Protein AF-A0A8S0XKC7-F1 (afdb_monomer)

Structure (mmCIF, N/CA/C/O backbone):
data_AF-A0A8S0XKC7-F1
#
_entry.id   AF-A0A8S0XKC7-F1
#
loop_
_atom_site.group_PDB
_atom_site.id
_atom_site.type_symbol
_atom_site.label_atom_id
_atom_site.label_alt_id
_atom_site.label_comp_id
_atom_site.label_asym_id
_atom_site.label_entity_id
_atom_site.label_seq_id
_atom_site.pdbx_PDB_ins_code
_atom_site.Cartn_x
_atom_site.Cartn_y
_atom_site.Cartn_z
_atom_site.occupancy
_atom_site.B_iso_or_equiv
_atom_site.auth_seq_id
_atom_site.auth_comp_id
_atom_site.auth_asym_id
_atom_site.auth_atom_id
_atom_site.pdbx_PDB_model_num
ATOM 1 N N . MET A 1 1 ? -7.745 -2.696 3.104 1.00 73.56 1 MET A N 1
ATOM 2 C CA . MET A 1 1 ? -8.263 -1.339 2.822 1.00 73.56 1 MET A CA 1
ATOM 3 C C . MET A 1 1 ? -7.610 -0.765 1.565 1.00 73.56 1 MET A C 1
ATOM 5 O O . MET A 1 1 ? -6.505 -1.195 1.216 1.00 73.56 1 MET A O 1
ATOM 9 N N . ASP A 1 2 ? -8.287 0.156 0.873 1.00 77.31 2 ASP A N 1
ATOM 10 C CA . ASP A 1 2 ? -7.673 0.976 -0.178 1.00 77.31 2 ASP A CA 1
ATOM 11 C C . ASP A 1 2 ? -6.676 1.988 0.428 1.00 77.31 2 ASP A C 1
ATOM 13 O O . ASP A 1 2 ? -6.616 2.190 1.639 1.00 77.31 2 ASP A O 1
ATOM 17 N N . PHE A 1 3 ? -5.859 2.616 -0.414 1.00 79.06 3 PHE A N 1
ATOM 18 C CA . PHE A 1 3 ? -4.923 3.682 -0.051 1.00 79.06 3 PHE A CA 1
ATOM 19 C C . PHE A 1 3 ? -5.566 5.076 -0.176 1.00 79.06 3 PHE A C 1
ATOM 21 O O . PHE A 1 3 ? -4.880 6.070 -0.416 1.00 79.06 3 PHE A O 1
ATOM 28 N N . SER A 1 4 ? -6.894 5.151 -0.047 1.00 81.62 4 SER A N 1
ATOM 29 C CA . SER A 1 4 ? -7.647 6.402 0.012 1.00 81.62 4 SER A CA 1
ATOM 30 C C . SER A 1 4 ? -7.441 7.070 1.370 1.00 81.62 4 SER A C 1
ATOM 32 O O . SER A 1 4 ? -7.773 6.502 2.409 1.00 81.62 4 SER A O 1
ATOM 34 N N . GLU A 1 5 ? -6.934 8.304 1.368 1.00 82.38 5 GLU A N 1
ATOM 35 C CA . GLU A 1 5 ? -6.767 9.091 2.600 1.00 82.38 5 GLU A CA 1
ATOM 36 C C . GLU A 1 5 ? -8.107 9.342 3.305 1.00 82.38 5 GLU A C 1
ATOM 38 O O . GLU A 1 5 ? -8.167 9.349 4.529 1.00 82.38 5 GLU A O 1
ATOM 43 N N . ALA A 1 6 ? -9.193 9.498 2.541 1.00 84.50 6 ALA A N 1
ATOM 44 C CA . ALA A 1 6 ? -10.520 9.728 3.104 1.00 84.50 6 ALA A CA 1
ATOM 45 C C . ALA A 1 6 ? -11.065 8.485 3.821 1.00 84.50 6 ALA A C 1
ATOM 47 O O . ALA A 1 6 ? -11.609 8.602 4.914 1.00 84.50 6 ALA A O 1
ATOM 48 N N . GLU A 1 7 ? -10.897 7.296 3.232 1.00 82.62 7 GLU A N 1
ATOM 49 C CA . GLU A 1 7 ? -11.321 6.043 3.877 1.00 82.62 7 GLU A CA 1
ATOM 50 C C . GLU A 1 7 ? -10.496 5.764 5.130 1.00 82.62 7 GLU A C 1
ATOM 52 O O . GLU A 1 7 ? -11.036 5.371 6.162 1.00 82.62 7 GLU A O 1
ATOM 57 N N . HIS A 1 8 ? -9.190 6.017 5.048 1.00 84.69 8 HIS A N 1
ATOM 58 C CA . HIS A 1 8 ? -8.286 5.845 6.171 1.00 84.69 8 HIS A CA 1
ATOM 59 C C . HIS A 1 8 ? -8.630 6.789 7.331 1.00 84.69 8 HIS A C 1
ATOM 61 O O . HIS A 1 8 ? -8.746 6.339 8.469 1.00 84.69 8 HIS A O 1
ATOM 67 N N . GLY A 1 9 ? -8.855 8.075 7.039 1.00 87.69 9 GLY A N 1
ATOM 68 C CA . GLY A 1 9 ? -9.280 9.057 8.036 1.00 87.69 9 GLY A CA 1
ATOM 69 C C . GLY A 1 9 ? -10.609 8.678 8.686 1.00 87.69 9 GLY A C 1
ATOM 70 O O . GLY A 1 9 ? -10.696 8.628 9.908 1.00 87.69 9 GLY A O 1
ATOM 71 N N . ALA A 1 10 ? -11.607 8.298 7.883 1.00 88.06 10 ALA A N 1
ATOM 72 C CA . ALA A 1 10 ? -12.913 7.888 8.394 1.00 88.06 10 ALA A CA 1
ATOM 73 C C . ALA A 1 10 ? -12.836 6.647 9.301 1.00 88.06 10 ALA A C 1
ATOM 75 O O . ALA A 1 10 ? -13.536 6.576 10.309 1.00 88.06 10 ALA A O 1
ATOM 76 N N . PHE A 1 11 ? -11.977 5.673 8.974 1.00 90.00 11 PHE A N 1
ATOM 77 C CA . PHE A 1 11 ? -11.750 4.516 9.841 1.00 90.00 11 PHE A CA 1
ATOM 78 C C . PHE A 1 11 ? -11.163 4.925 11.194 1.00 90.00 11 PHE A C 1
ATOM 80 O O . PHE A 1 11 ? -11.652 4.470 12.227 1.00 90.00 11 PHE A O 1
ATOM 87 N N . ILE A 1 12 ? -10.138 5.781 11.194 1.00 91.12 12 ILE A N 1
ATOM 88 C CA . ILE A 1 12 ? -9.504 6.244 12.433 1.00 91.12 12 ILE A CA 1
ATOM 89 C C . ILE A 1 12 ? -10.505 7.016 13.292 1.00 91.12 12 ILE A C 1
ATOM 91 O O . ILE A 1 12 ? -10.631 6.729 14.480 1.00 91.12 12 ILE A O 1
ATOM 95 N N . GLU A 1 13 ? -11.250 7.946 12.696 1.00 93.38 13 GLU A N 1
ATOM 96 C CA . GLU A 1 13 ? -12.273 8.728 13.394 1.00 93.38 13 GLU A CA 1
ATOM 97 C C . GLU A 1 13 ? -13.325 7.819 14.041 1.00 93.38 13 GLU A C 1
ATOM 99 O O . GLU A 1 13 ? -13.580 7.930 15.241 1.00 93.38 13 GLU A O 1
ATOM 104 N N . ALA A 1 14 ? -13.865 6.858 13.285 1.00 93.06 14 ALA A N 1
ATOM 105 C CA . ALA A 1 14 ? -14.851 5.909 13.796 1.00 93.06 14 ALA A CA 1
ATOM 106 C C . ALA A 1 14 ? -14.281 5.002 14.902 1.00 93.06 14 ALA A C 1
ATOM 108 O O . ALA A 1 14 ? -14.973 4.697 15.874 1.00 93.06 14 ALA A O 1
ATOM 109 N N . PHE A 1 15 ? -13.019 4.576 14.780 1.00 93.31 15 PHE A N 1
ATOM 110 C CA . PHE A 1 15 ? -12.339 3.776 15.800 1.00 93.31 15 PHE A CA 1
ATOM 111 C C . PHE A 1 15 ? -12.184 4.563 17.105 1.00 93.31 15 PHE A C 1
ATOM 113 O O . PHE A 1 15 ? -12.528 4.067 18.179 1.00 93.31 15 PHE A O 1
ATOM 120 N N . VAL A 1 16 ? -11.696 5.801 17.013 1.00 94.94 16 VAL A N 1
ATOM 121 C CA . VAL A 1 16 ? -11.518 6.690 18.164 1.00 94.94 16 VAL A CA 1
ATOM 122 C C . VAL A 1 16 ? -12.859 6.975 18.833 1.00 94.94 16 VAL A C 1
ATOM 124 O O . VAL A 1 16 ? -12.955 6.850 20.053 1.00 94.94 16 VAL A O 1
ATOM 127 N N . GLU A 1 17 ? -13.899 7.305 18.064 1.00 93.94 17 GLU A N 1
ATOM 128 C CA . GLU A 1 17 ? -15.248 7.553 18.587 1.00 93.94 17 GLU A CA 1
ATOM 129 C C . GLU A 1 17 ? -15.794 6.328 19.332 1.00 93.94 17 GLU A C 1
ATOM 131 O O . GLU A 1 17 ? -16.246 6.440 20.475 1.00 93.94 17 GLU A O 1
ATOM 136 N N . PHE A 1 18 ? -15.693 5.145 18.720 1.00 93.31 18 PHE A N 1
ATOM 137 C CA . PHE A 1 18 ? -16.189 3.902 19.301 1.00 93.31 18 PHE A CA 1
ATOM 138 C C . PHE A 1 18 ? -15.523 3.582 20.642 1.00 93.31 18 PHE A C 1
ATOM 140 O O . PHE A 1 18 ? -16.215 3.278 21.614 1.00 93.31 18 PHE A O 1
ATOM 147 N N . PHE A 1 19 ? -14.191 3.652 20.715 1.00 93.06 19 PHE A N 1
ATOM 148 C CA . PHE A 1 19 ? -13.462 3.298 21.934 1.00 93.06 19 PHE A CA 1
ATOM 149 C C . PHE A 1 19 ? -13.489 4.399 22.997 1.00 93.06 19 PHE A C 1
ATOM 151 O O . PHE A 1 19 ? -13.515 4.078 24.180 1.00 93.06 19 PHE A O 1
ATOM 158 N N . SER A 1 20 ? -13.604 5.673 22.615 1.00 91.00 20 SER A N 1
ATOM 159 C CA . SER A 1 20 ? -13.782 6.767 23.585 1.00 91.00 20 SER A CA 1
ATOM 160 C C . SER A 1 20 ? -15.116 6.671 24.337 1.00 91.00 20 SER A C 1
ATOM 162 O O . SER A 1 20 ? -15.235 7.154 25.461 1.00 91.00 20 SER A O 1
ATOM 164 N N . GLY A 1 21 ? -16.135 6.045 23.735 1.00 88.50 21 GLY A N 1
ATOM 165 C CA . GLY A 1 21 ? -17.430 5.798 24.374 1.00 88.50 21 GLY A CA 1
ATOM 166 C C . GLY A 1 21 ? -17.450 4.615 25.350 1.00 88.50 21 GLY A C 1
ATOM 167 O O . GLY A 1 21 ? -18.474 4.371 25.992 1.00 88.50 21 GLY A O 1
ATOM 168 N N . ARG A 1 22 ? -16.355 3.853 25.462 1.00 91.25 22 ARG A N 1
ATOM 169 C CA . ARG A 1 22 ? -16.287 2.635 26.274 1.00 91.25 22 ARG A CA 1
ATOM 170 C C . ARG A 1 22 ? -15.748 2.913 27.672 1.00 91.25 22 ARG A C 1
ATOM 172 O O . ARG A 1 22 ? -14.657 3.434 27.841 1.00 91.25 22 ARG A O 1
ATOM 179 N N . LEU A 1 23 ? -16.503 2.495 28.689 1.00 81.75 23 LEU A N 1
ATOM 180 C CA . LEU A 1 23 ? -16.130 2.674 30.101 1.00 81.75 23 LEU A CA 1
ATOM 181 C C . LEU A 1 23 ? -14.931 1.811 30.531 1.00 81.75 23 LEU A C 1
ATOM 183 O O . LEU A 1 23 ? -14.314 2.099 31.552 1.00 81.75 23 LEU A O 1
ATOM 187 N N . ASP A 1 24 ? -14.643 0.737 29.794 1.00 91.94 24 ASP A N 1
ATOM 188 C CA . ASP A 1 24 ? -13.552 -0.206 30.049 1.00 91.94 24 ASP A CA 1
ATOM 189 C C . ASP A 1 24 ? -12.244 0.157 29.330 1.00 91.94 24 ASP A C 1
ATOM 191 O O . ASP A 1 24 ? -11.223 -0.485 29.578 1.00 91.94 24 ASP A O 1
ATOM 195 N N . ASP A 1 25 ? -12.251 1.178 28.468 1.00 88.12 25 ASP A N 1
ATOM 196 C CA . ASP A 1 25 ? -11.060 1.634 27.758 1.00 88.12 25 ASP A CA 1
ATOM 197 C C . ASP A 1 25 ? -10.412 2.818 28.480 1.00 88.12 25 ASP A C 1
ATOM 199 O O . ASP A 1 25 ? -11.045 3.841 28.734 1.00 88.12 25 ASP A O 1
ATOM 203 N N . THR A 1 26 ? -9.138 2.676 28.836 1.00 92.38 26 THR A N 1
ATOM 204 C CA . THR A 1 26 ? -8.379 3.711 29.551 1.00 92.38 26 THR A CA 1
ATOM 205 C C . THR A 1 26 ? -7.458 4.511 28.636 1.00 92.38 26 THR A C 1
ATOM 207 O O . THR A 1 26 ? -6.730 5.370 29.133 1.00 92.38 26 THR A O 1
ATOM 210 N N . ARG A 1 27 ? -7.427 4.195 27.336 1.00 94.56 27 ARG A N 1
ATOM 211 C CA . ARG A 1 27 ? -6.537 4.846 26.374 1.00 94.56 27 ARG A CA 1
ATOM 212 C C . ARG A 1 27 ? -6.972 6.284 26.115 1.00 94.56 27 ARG A C 1
ATOM 214 O O . ARG A 1 27 ? -8.165 6.582 26.066 1.00 94.56 27 ARG A O 1
ATOM 221 N N . THR A 1 28 ? -6.011 7.182 25.919 1.00 94.50 28 THR A N 1
ATOM 222 C CA . THR A 1 28 ? -6.311 8.552 25.480 1.00 94.50 28 THR A CA 1
ATOM 223 C C . THR A 1 28 ? -6.748 8.575 24.015 1.00 94.50 28 THR A C 1
ATOM 225 O O . THR A 1 28 ? -6.544 7.619 23.266 1.00 94.50 28 THR A O 1
ATOM 228 N N . VAL A 1 29 ? -7.318 9.698 23.573 1.00 92.38 29 VAL A N 1
ATOM 229 C CA . VAL A 1 29 ? -7.683 9.910 22.163 1.00 92.38 29 VAL A CA 1
ATOM 230 C C . VAL A 1 29 ? -6.471 9.718 21.245 1.00 92.38 29 VAL A C 1
ATOM 232 O O . VAL A 1 29 ? -6.581 9.083 20.201 1.00 92.38 29 VAL A O 1
ATOM 235 N N . GLU A 1 30 ? -5.302 10.211 21.649 1.00 93.69 30 GLU A N 1
ATOM 236 C CA . GLU A 1 30 ? -4.051 10.077 20.901 1.00 93.69 30 GLU A CA 1
ATOM 237 C C . GLU A 1 30 ? -3.573 8.620 20.842 1.00 93.69 30 GLU A C 1
ATOM 239 O O . GLU A 1 30 ? -3.141 8.154 19.788 1.00 93.69 30 GLU A O 1
ATOM 244 N N . GLU A 1 31 ? -3.685 7.879 21.948 1.00 93.81 31 GLU A N 1
ATOM 245 C CA . GLU A 1 31 ? -3.352 6.451 21.992 1.00 93.81 31 GLU A CA 1
ATOM 246 C C . GLU A 1 31 ? -4.303 5.620 21.119 1.00 93.81 31 GLU A C 1
ATOM 248 O O . GLU A 1 31 ? -3.865 4.690 20.440 1.00 93.81 31 GLU A O 1
ATOM 253 N N . LEU A 1 32 ? -5.593 5.970 21.089 1.00 93.62 32 LEU A N 1
ATOM 254 C CA . LEU A 1 32 ? -6.584 5.352 20.206 1.00 93.62 32 LEU A CA 1
ATOM 255 C C . LEU A 1 32 ? -6.315 5.669 18.735 1.00 93.62 32 LEU A C 1
ATOM 257 O O . LEU A 1 32 ? -6.431 4.778 17.896 1.00 93.62 32 LEU A O 1
ATOM 261 N N . HIS A 1 33 ? -5.916 6.902 18.427 1.00 92.94 33 HIS A N 1
ATOM 262 C CA . HIS A 1 33 ? -5.561 7.313 17.072 1.00 92.94 33 HIS A CA 1
ATOM 263 C C . HIS A 1 33 ? -4.346 6.531 16.562 1.00 92.94 33 HIS A C 1
ATOM 265 O O . HIS A 1 33 ? -4.386 5.951 15.478 1.00 92.94 33 HIS A O 1
ATOM 271 N N . LEU A 1 34 ? -3.291 6.438 17.378 1.00 89.81 34 LEU A N 1
ATOM 272 C CA . LEU A 1 34 ? -2.095 5.665 17.048 1.00 89.81 34 LEU A CA 1
ATOM 273 C C . LEU A 1 34 ? -2.410 4.169 16.901 1.00 89.81 34 LEU A C 1
ATOM 275 O O . LEU A 1 34 ? -1.934 3.514 15.974 1.00 89.81 34 LEU A O 1
ATOM 279 N N . ALA A 1 35 ? -3.244 3.623 17.791 1.00 90.31 35 ALA A N 1
ATOM 280 C CA . ALA A 1 35 ? -3.691 2.239 17.692 1.00 90.31 35 ALA A CA 1
ATOM 281 C C . ALA A 1 35 ? -4.464 1.989 16.389 1.00 90.31 35 ALA A C 1
ATOM 283 O O . ALA A 1 35 ? -4.209 0.991 15.719 1.00 90.31 35 ALA A O 1
ATOM 284 N N . ALA A 1 36 ? -5.365 2.896 16.004 1.00 90.00 36 ALA A N 1
ATOM 285 C CA . ALA A 1 36 ? -6.115 2.794 14.759 1.00 90.00 36 ALA A CA 1
ATOM 286 C C . ALA A 1 36 ? -5.186 2.816 13.538 1.00 90.00 36 ALA A C 1
ATOM 288 O O . ALA A 1 36 ? -5.297 1.942 12.681 1.00 90.00 36 ALA A O 1
ATOM 289 N N . GLU A 1 37 ? -4.222 3.742 13.486 1.00 87.44 37 GLU A N 1
ATOM 290 C CA . GLU A 1 37 ? -3.221 3.803 12.410 1.00 87.44 37 GLU A CA 1
ATOM 291 C C . GLU A 1 37 ? -2.458 2.480 12.270 1.00 87.44 37 GLU A C 1
ATOM 293 O O . GLU A 1 37 ? -2.289 1.963 11.162 1.00 87.44 37 GLU A O 1
ATOM 298 N N . HIS A 1 38 ? -2.054 1.889 13.396 1.00 88.00 38 HIS A N 1
ATOM 299 C CA . HIS A 1 38 ? -1.314 0.628 13.430 1.00 88.00 38 HIS A CA 1
ATOM 300 C C . HIS A 1 38 ? -2.170 -0.607 13.129 1.00 88.00 38 HIS A C 1
ATOM 302 O O . HIS A 1 38 ? -1.616 -1.682 12.916 1.00 88.00 38 HIS A O 1
ATOM 308 N N . LEU A 1 39 ? -3.498 -0.479 13.078 1.00 87.31 39 LEU A N 1
ATOM 309 C CA . LEU A 1 39 ? -4.426 -1.565 12.753 1.00 87.31 39 LEU A CA 1
ATOM 310 C C . LEU A 1 39 ? -4.844 -1.579 11.275 1.00 87.31 39 LEU A C 1
ATOM 312 O O . LEU A 1 39 ? -5.737 -2.332 10.884 1.00 87.31 39 LEU A O 1
ATOM 316 N N . THR A 1 40 ? -4.176 -0.796 10.424 1.00 85.81 40 THR A N 1
ATOM 317 C CA . THR A 1 40 ? -4.515 -0.703 9.001 1.00 85.81 40 THR A CA 1
ATOM 318 C C . THR A 1 40 ? -3.550 -1.489 8.117 1.00 85.81 40 THR A C 1
ATOM 320 O O . THR A 1 40 ? -2.347 -1.236 8.067 1.00 85.81 40 THR A O 1
ATOM 323 N N . ARG A 1 41 ? -4.099 -2.451 7.363 1.00 88.62 41 ARG A N 1
ATOM 324 C CA . ARG A 1 41 ? -3.379 -3.179 6.309 1.00 88.62 41 ARG A CA 1
ATOM 325 C C . ARG A 1 41 ? -3.929 -2.808 4.932 1.00 88.62 41 ARG A C 1
ATOM 327 O O . ARG A 1 41 ? -5.130 -2.914 4.651 1.00 88.62 41 ARG A O 1
ATOM 334 N N . GLY A 1 42 ? -3.032 -2.361 4.063 1.00 88.44 42 GLY A N 1
ATOM 335 C CA . GLY A 1 42 ? -3.318 -2.028 2.675 1.00 88.44 42 GLY A CA 1
ATOM 336 C C . GLY A 1 42 ? -3.455 -3.284 1.816 1.00 88.44 42 GLY A C 1
ATOM 337 O O . GLY A 1 42 ? -2.775 -4.287 2.033 1.00 88.44 42 GLY A O 1
ATOM 338 N N . CYS A 1 43 ? -4.337 -3.237 0.819 1.00 90.31 43 CYS A N 1
ATOM 339 C CA . CYS A 1 43 ? -4.494 -4.343 -0.125 1.00 90.31 43 CYS A CA 1
ATOM 340 C C . CYS A 1 43 ? -3.300 -4.436 -1.088 1.00 90.31 43 CYS A C 1
ATOM 342 O O . CYS A 1 43 ? -2.996 -3.485 -1.814 1.00 90.31 43 CYS A O 1
ATOM 344 N N . GLN A 1 44 ? -2.663 -5.608 -1.170 1.00 92.62 44 GLN A N 1
ATOM 345 C CA . GLN A 1 44 ? -1.541 -5.831 -2.087 1.00 92.62 44 GLN A CA 1
ATOM 346 C C . GLN A 1 44 ? -1.957 -5.822 -3.564 1.00 92.62 44 GLN A C 1
ATOM 348 O O . GLN A 1 44 ? -1.117 -5.555 -4.425 1.00 92.62 44 GLN A O 1
ATOM 353 N N . GLU A 1 45 ? -3.233 -6.054 -3.886 1.00 91.31 45 GLU A N 1
ATOM 354 C CA . GLU A 1 45 ? -3.711 -6.004 -5.274 1.00 91.31 45 GLU A CA 1
ATOM 355 C C . GLU A 1 45 ? -3.622 -4.597 -5.871 1.00 91.31 45 GLU A C 1
ATOM 357 O O . GLU A 1 45 ? -3.264 -4.457 -7.040 1.00 91.31 45 GLU A O 1
ATOM 362 N N . HIS A 1 46 ? -3.810 -3.539 -5.076 1.00 92.06 46 HIS A N 1
ATOM 363 C CA . HIS A 1 46 ? -3.591 -2.167 -5.546 1.00 92.06 46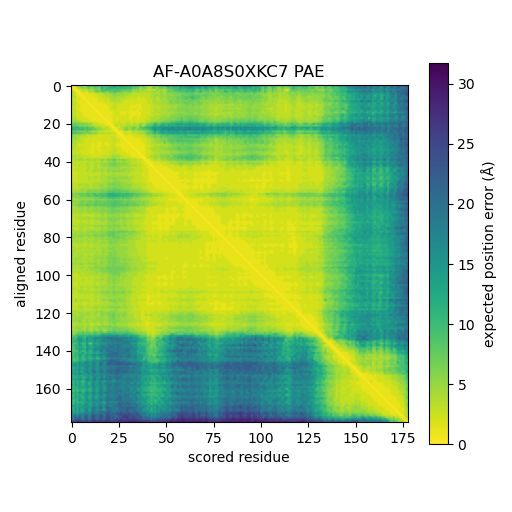 HIS A CA 1
ATOM 364 C C . HIS A 1 46 ? -2.134 -1.935 -5.959 1.00 92.06 46 HIS A C 1
ATOM 366 O O . HIS A 1 46 ? -1.862 -1.311 -6.992 1.00 92.06 46 HIS A O 1
ATOM 372 N N . TYR A 1 47 ? -1.187 -2.499 -5.205 1.00 95.50 47 TYR A N 1
ATOM 373 C CA . TYR A 1 47 ? 0.224 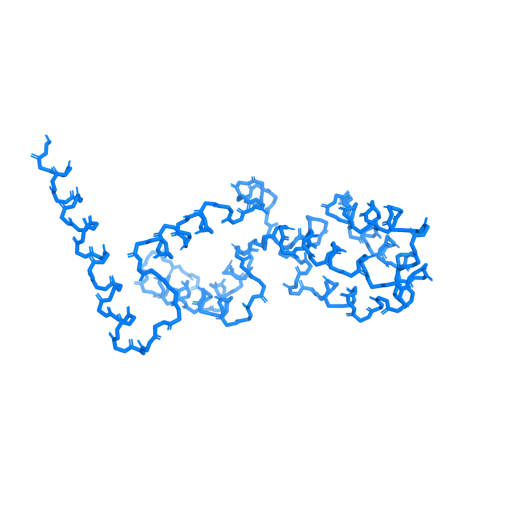-2.467 -5.570 1.00 95.50 47 TYR A CA 1
ATOM 374 C C . TYR A 1 47 ? 0.497 -3.280 -6.840 1.00 95.50 47 TYR A C 1
ATOM 376 O O . TYR A 1 47 ? 1.061 -2.745 -7.796 1.00 95.50 47 TYR A O 1
ATOM 384 N N . ARG A 1 48 ? 0.029 -4.535 -6.912 1.00 95.81 48 ARG A N 1
ATOM 385 C CA . ARG A 1 48 ? 0.185 -5.419 -8.087 1.00 95.81 48 ARG A CA 1
ATOM 386 C C . ARG A 1 48 ? -0.403 -4.803 -9.361 1.00 95.81 48 ARG A C 1
ATOM 388 O O . ARG A 1 48 ? 0.227 -4.830 -10.426 1.00 95.81 48 ARG A O 1
ATOM 395 N N . ALA A 1 49 ? -1.578 -4.189 -9.257 1.00 95.00 49 ALA A N 1
ATOM 396 C CA . ALA A 1 49 ? -2.228 -3.473 -10.348 1.00 95.00 49 ALA A CA 1
ATOM 397 C C . ALA A 1 49 ? -1.429 -2.228 -10.760 1.00 95.00 49 ALA A C 1
ATOM 399 O O . ALA A 1 49 ? -1.236 -1.985 -11.954 1.00 95.00 49 ALA A O 1
ATOM 400 N N . SER A 1 50 ? -0.906 -1.469 -9.791 1.00 96.50 50 SER A N 1
ATOM 401 C CA . SER A 1 50 ? -0.042 -0.310 -10.043 1.00 96.50 50 SER A CA 1
ATOM 402 C C . SER A 1 50 ? 1.247 -0.708 -10.765 1.00 96.50 50 SER A C 1
ATOM 404 O O . SER A 1 50 ? 1.568 -0.104 -11.789 1.00 96.50 50 SER A O 1
ATOM 406 N N . VAL A 1 51 ? 1.924 -1.773 -10.314 1.00 98.00 51 VAL A N 1
ATOM 407 C CA . VAL A 1 51 ? 3.098 -2.373 -10.978 1.00 98.00 51 VAL A CA 1
ATOM 408 C C . VAL A 1 51 ? 2.756 -2.760 -12.416 1.00 98.00 51 VAL A C 1
ATOM 410 O O . VAL A 1 51 ? 3.445 -2.364 -13.356 1.00 98.00 51 VAL A O 1
ATOM 413 N N . THR A 1 52 ? 1.643 -3.466 -12.621 1.00 97.38 52 THR A N 1
ATOM 414 C CA . THR A 1 52 ? 1.195 -3.864 -13.962 1.00 97.38 52 THR A CA 1
ATOM 415 C C . THR A 1 52 ? 0.952 -2.652 -14.858 1.00 97.38 52 THR A C 1
ATOM 417 O O . THR A 1 52 ? 1.401 -2.636 -16.005 1.00 97.38 52 THR A O 1
ATOM 420 N N . ARG A 1 53 ? 0.288 -1.614 -14.344 1.00 97.56 53 ARG A N 1
ATOM 421 C CA . ARG A 1 53 ? -0.008 -0.389 -15.092 1.00 97.56 53 ARG A CA 1
ATOM 422 C C . ARG A 1 53 ? 1.266 0.327 -15.526 1.00 97.56 53 ARG A C 1
ATOM 424 O O . ARG A 1 53 ? 1.397 0.630 -16.708 1.00 97.56 53 ARG A O 1
ATOM 431 N N . VAL A 1 54 ? 2.208 0.567 -14.611 1.00 97.50 54 VAL A N 1
ATOM 432 C CA . VAL A 1 54 ? 3.445 1.291 -14.950 1.00 97.50 54 VAL A CA 1
ATOM 433 C C . VAL A 1 54 ? 4.384 0.467 -15.829 1.00 97.50 54 VAL A C 1
ATOM 435 O O . VAL A 1 54 ? 5.059 1.037 -16.679 1.00 97.50 54 VAL A O 1
ATOM 438 N N . SER A 1 55 ? 4.348 -0.868 -15.727 1.00 97.25 55 SER A N 1
ATOM 439 C CA . SER A 1 55 ? 5.121 -1.758 -16.607 1.00 97.25 55 SER A CA 1
ATOM 440 C C . SER A 1 55 ? 4.724 -1.663 -18.085 1.00 97.25 55 SER A C 1
ATOM 442 O O . SER A 1 55 ? 5.515 -1.996 -18.958 1.00 97.25 55 SER A O 1
ATOM 444 N N . ARG A 1 56 ? 3.502 -1.199 -18.382 1.00 96.12 56 ARG A N 1
ATOM 445 C CA . ARG A 1 56 ? 3.002 -1.015 -19.756 1.00 96.12 56 ARG A CA 1
ATOM 446 C C . ARG A 1 56 ? 3.386 0.339 -20.354 1.00 96.12 56 ARG A C 1
ATOM 448 O O . ARG A 1 56 ? 3.153 0.572 -21.538 1.00 96.12 56 ARG A O 1
ATOM 45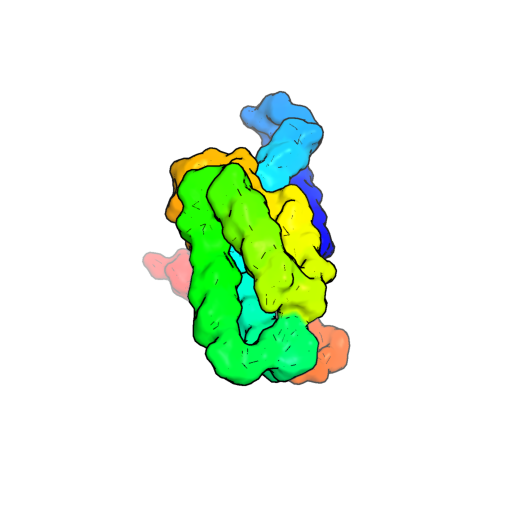5 N N . ILE A 1 57 ? 3.948 1.245 -19.555 1.00 96.12 57 ILE A N 1
ATOM 456 C CA . ILE A 1 57 ? 4.373 2.566 -20.013 1.00 96.12 57 ILE A CA 1
ATOM 457 C C . ILE A 1 57 ? 5.768 2.415 -20.620 1.00 96.12 57 ILE A C 1
ATOM 459 O O . ILE A 1 57 ? 6.762 2.497 -19.906 1.00 96.12 57 ILE A O 1
ATOM 463 N N . GLY A 1 58 ? 5.849 2.223 -21.940 1.00 92.00 58 GLY A N 1
ATOM 464 C CA . GLY A 1 58 ? 7.120 1.977 -22.641 1.00 92.00 58 GLY A CA 1
ATOM 465 C C . GLY A 1 58 ? 8.192 3.057 -22.431 1.00 92.00 58 GLY A C 1
ATOM 466 O O . GLY A 1 58 ? 9.380 2.757 -22.429 1.00 92.00 58 GLY A O 1
ATOM 467 N N . GLY A 1 59 ? 7.785 4.312 -22.193 1.00 92.62 59 GLY A N 1
ATOM 468 C CA . GLY A 1 59 ? 8.706 5.409 -21.855 1.00 92.62 59 GLY A CA 1
ATOM 469 C C . GLY A 1 59 ? 9.250 5.372 -20.418 1.00 92.62 59 GLY A C 1
ATOM 470 O O . GLY A 1 59 ? 10.204 6.080 -20.102 1.00 92.62 59 GLY A O 1
ATOM 471 N N . ALA A 1 60 ? 8.651 4.567 -19.540 1.00 95.25 60 ALA A N 1
ATOM 472 C CA . ALA A 1 60 ? 9.101 4.376 -18.164 1.00 95.25 60 ALA A CA 1
ATOM 473 C C . ALA A 1 60 ? 9.789 3.021 -17.958 1.00 95.25 60 ALA A C 1
ATOM 475 O O . ALA A 1 60 ? 10.791 2.947 -17.249 1.00 95.25 60 ALA A O 1
ATOM 476 N N . VAL A 1 61 ? 9.267 1.970 -18.595 1.00 97.12 61 VAL A N 1
ATOM 477 C CA . VAL A 1 61 ? 9.802 0.609 -18.558 1.00 97.12 61 VAL A CA 1
ATOM 478 C C . VAL A 1 61 ? 9.976 0.118 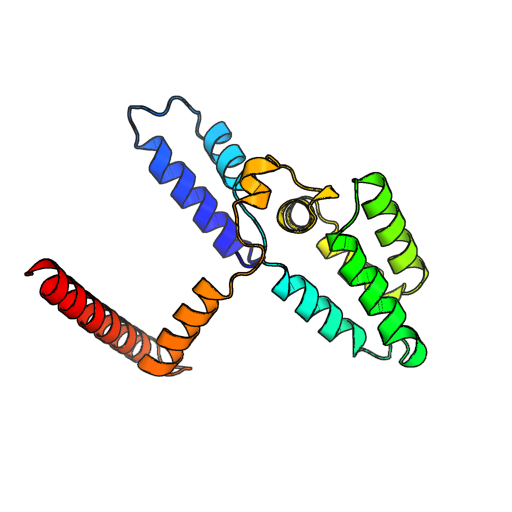-19.997 1.00 97.12 61 VAL A C 1
ATOM 480 O O . VAL A 1 61 ? 8.977 -0.091 -20.687 1.00 97.12 61 VAL A O 1
ATOM 483 N N . PRO A 1 62 ? 11.221 -0.075 -20.465 1.00 96.12 62 PRO A N 1
ATOM 484 C CA . PRO A 1 62 ? 11.477 -0.640 -21.784 1.00 96.12 62 PRO A CA 1
ATOM 485 C C . PRO A 1 62 ? 10.858 -2.042 -21.933 1.00 96.12 62 PRO A C 1
ATOM 487 O O . PRO A 1 62 ? 10.919 -2.814 -20.968 1.00 96.12 62 PRO A O 1
ATOM 490 N N . PRO A 1 63 ? 10.292 -2.405 -23.103 1.00 95.50 63 PRO A N 1
ATOM 491 C CA . PRO A 1 63 ? 9.617 -3.690 -23.313 1.00 95.50 63 PRO A CA 1
ATOM 492 C C . PRO A 1 63 ? 10.451 -4.914 -22.911 1.00 95.50 63 PRO A C 1
ATOM 494 O O . PRO A 1 63 ? 9.932 -5.848 -22.308 1.00 95.50 63 PRO A O 1
ATOM 497 N N . GLU A 1 64 ? 11.755 -4.886 -23.176 1.00 96.81 64 GLU A N 1
ATOM 498 C CA . GLU A 1 64 ? 12.700 -5.959 -22.862 1.00 96.81 64 GLU A CA 1
ATOM 499 C C . GLU A 1 64 ? 13.025 -6.088 -21.365 1.00 96.81 64 GLU A C 1
ATOM 501 O O . GLU A 1 64 ? 13.603 -7.085 -20.937 1.00 96.81 64 GLU A O 1
ATOM 506 N N . LYS A 1 65 ? 12.654 -5.090 -20.555 1.00 96.81 65 LYS A N 1
ATOM 507 C CA . LYS A 1 65 ? 12.881 -5.060 -19.103 1.00 96.81 65 LYS A CA 1
ATOM 508 C C . LYS A 1 65 ? 11.600 -5.217 -18.286 1.00 96.81 65 LYS A C 1
ATOM 510 O O . LYS A 1 65 ? 11.670 -5.137 -17.062 1.00 96.81 65 LYS A O 1
ATOM 515 N N . VAL A 1 66 ? 10.449 -5.431 -18.926 1.00 97.69 66 VAL A N 1
ATOM 516 C CA . VAL A 1 66 ? 9.143 -5.509 -18.249 1.00 97.69 66 VAL A CA 1
ATOM 517 C C . VAL A 1 66 ? 9.117 -6.592 -17.177 1.00 97.69 66 VAL A C 1
ATOM 519 O O . VAL A 1 66 ? 8.703 -6.312 -16.052 1.00 97.69 66 VAL A O 1
ATOM 522 N N . ASP A 1 67 ? 9.587 -7.797 -17.491 1.00 97.50 67 ASP A N 1
ATOM 523 C CA . ASP A 1 67 ? 9.559 -8.912 -16.540 1.00 97.50 67 ASP A CA 1
ATOM 524 C C . ASP A 1 67 ? 10.531 -8.665 -15.382 1.00 97.50 67 ASP A C 1
ATOM 526 O O . ASP A 1 67 ? 10.138 -8.721 -14.219 1.00 97.50 67 ASP A O 1
ATOM 530 N N . ALA A 1 68 ? 11.754 -8.215 -15.687 1.00 97.31 68 ALA A N 1
ATOM 531 C CA . ALA A 1 68 ? 12.733 -7.834 -14.670 1.00 97.31 68 ALA A CA 1
ATOM 532 C C . ALA A 1 68 ? 12.226 -6.708 -13.749 1.00 97.31 68 ALA A C 1
ATOM 534 O O . ALA A 1 68 ? 12.498 -6.718 -12.548 1.00 97.31 68 ALA A O 1
ATOM 535 N N . PHE A 1 69 ? 11.494 -5.730 -14.291 1.00 98.06 69 PHE A N 1
ATOM 536 C CA . PHE A 1 69 ? 10.848 -4.687 -13.499 1.00 98.06 69 PHE A CA 1
ATOM 537 C C . PHE A 1 69 ? 9.783 -5.276 -12.569 1.00 98.06 69 PHE A C 1
ATOM 539 O O . PHE A 1 69 ? 9.803 -4.990 -11.373 1.00 98.06 69 PHE A O 1
ATOM 546 N N . LYS A 1 70 ? 8.869 -6.098 -13.102 1.00 98.31 70 LYS A N 1
ATOM 547 C CA . LYS A 1 70 ? 7.783 -6.700 -12.318 1.00 98.31 70 LYS A CA 1
ATOM 548 C C . LYS A 1 70 ? 8.322 -7.566 -11.190 1.00 98.31 70 LYS A C 1
ATOM 550 O O . LYS A 1 70 ? 7.877 -7.393 -10.061 1.00 98.31 70 LYS A O 1
ATOM 555 N N . ASP A 1 71 ? 9.298 -8.422 -11.471 1.00 97.81 71 ASP A N 1
ATOM 556 C CA . ASP A 1 71 ? 9.895 -9.309 -10.471 1.00 97.81 71 ASP A CA 1
ATOM 557 C C . ASP A 1 71 ? 10.518 -8.510 -9.324 1.00 97.81 71 ASP A C 1
ATOM 559 O O . ASP A 1 71 ? 10.278 -8.794 -8.151 1.00 97.81 71 ASP A O 1
ATOM 563 N N . ARG A 1 72 ? 11.268 -7.451 -9.649 1.00 97.75 72 ARG A N 1
ATOM 564 C CA . ARG A 1 72 ? 11.902 -6.587 -8.644 1.00 97.75 72 ARG A CA 1
ATOM 565 C C . ARG A 1 72 ? 10.888 -5.769 -7.854 1.00 97.75 72 ARG A C 1
ATOM 567 O O . ARG A 1 72 ? 11.028 -5.658 -6.641 1.00 97.75 72 ARG A O 1
ATOM 574 N N . ALA A 1 73 ? 9.879 -5.214 -8.524 1.00 98.06 73 ALA A N 1
ATOM 575 C CA . ALA A 1 73 ? 8.826 -4.444 -7.875 1.00 98.06 73 ALA A CA 1
ATOM 576 C C . ALA A 1 73 ? 8.007 -5.331 -6.925 1.00 98.06 73 ALA A C 1
ATOM 578 O O . ALA A 1 73 ? 7.877 -5.030 -5.746 1.00 98.06 73 ALA A O 1
ATOM 579 N N . LEU A 1 74 ? 7.517 -6.478 -7.399 1.00 97.94 74 LEU A N 1
ATOM 580 C CA . LEU A 1 74 ? 6.761 -7.420 -6.570 1.00 97.94 74 LEU A CA 1
ATOM 581 C C . LEU A 1 74 ? 7.619 -8.027 -5.452 1.00 97.94 74 LEU A C 1
ATOM 583 O O . LEU A 1 74 ? 7.109 -8.269 -4.361 1.00 97.94 74 LEU A O 1
ATOM 587 N N . GLY A 1 75 ? 8.921 -8.204 -5.685 1.00 97.12 75 GLY A N 1
ATOM 588 C CA . GLY A 1 75 ? 9.881 -8.654 -4.678 1.00 97.12 75 GLY A CA 1
ATOM 589 C C . GLY A 1 75 ? 10.040 -7.711 -3.479 1.00 97.12 75 GLY A C 1
ATOM 590 O O . GLY A 1 75 ? 10.521 -8.154 -2.435 1.00 97.12 75 GLY A O 1
ATOM 591 N N . LEU A 1 76 ? 9.614 -6.446 -3.576 1.00 97.44 76 LEU A N 1
ATOM 592 C CA . LEU A 1 76 ? 9.582 -5.523 -2.433 1.00 97.44 76 LEU A CA 1
ATOM 593 C C . LEU A 1 76 ? 8.577 -5.956 -1.359 1.00 97.44 76 LEU A C 1
ATOM 595 O O . LEU A 1 76 ? 8.827 -5.722 -0.184 1.00 97.44 76 LEU A O 1
ATOM 599 N N . LEU A 1 77 ? 7.486 -6.640 -1.734 1.00 96.12 77 LEU A N 1
ATOM 600 C CA . LEU A 1 77 ? 6.506 -7.181 -0.777 1.00 96.12 77 LEU A CA 1
ATOM 601 C C . LEU A 1 77 ? 7.117 -8.217 0.176 1.00 96.12 77 LEU A C 1
ATOM 603 O O . LEU A 1 77 ? 6.585 -8.426 1.259 1.00 96.12 77 LEU A O 1
ATOM 607 N N . ASN A 1 78 ? 8.224 -8.841 -0.238 1.00 94.81 78 ASN A N 1
ATOM 608 C CA . ASN A 1 78 ? 8.924 -9.900 0.486 1.00 94.81 78 ASN A CA 1
ATOM 609 C C . ASN A 1 78 ? 10.351 -9.461 0.870 1.00 94.81 78 ASN A C 1
ATOM 611 O O . ASN A 1 78 ? 11.292 -10.261 0.838 1.00 94.81 78 ASN A O 1
ATOM 615 N N . ALA A 1 79 ? 10.568 -8.166 1.108 1.00 96.75 79 ALA A N 1
ATOM 616 C CA . ALA A 1 79 ? 11.818 -7.711 1.705 1.00 96.75 79 ALA A CA 1
ATOM 617 C C . ALA A 1 79 ? 11.911 -8.239 3.153 1.00 96.75 79 ALA A C 1
ATOM 619 O O . ALA A 1 79 ? 10.911 -8.187 3.866 1.00 96.75 79 ALA A O 1
ATOM 620 N N . PRO A 1 80 ? 13.066 -8.785 3.581 1.00 95.06 80 PRO A N 1
ATOM 621 C CA . PRO A 1 80 ? 13.215 -9.341 4.927 1.00 95.06 80 PRO A CA 1
ATOM 622 C C . PRO A 1 80 ? 13.200 -8.263 6.017 1.00 95.06 80 PRO A C 1
ATOM 624 O O . PRO A 1 80 ? 12.704 -8.501 7.113 1.00 95.06 80 PRO A O 1
ATOM 627 N N . ASP A 1 81 ? 13.742 -7.087 5.710 1.00 96.88 81 ASP A N 1
ATOM 628 C CA . ASP A 1 81 ? 13.904 -5.968 6.628 1.00 96.88 81 ASP A CA 1
ATOM 629 C C . ASP A 1 81 ? 13.915 -4.636 5.863 1.00 96.88 81 ASP A C 1
ATOM 631 O O . ASP A 1 81 ? 13.862 -4.599 4.624 1.00 96.88 81 ASP A O 1
ATOM 635 N N . SER A 1 82 ? 13.928 -3.541 6.624 1.00 96.81 82 SER A N 1
ATOM 636 C CA . SER A 1 82 ? 13.861 -2.183 6.083 1.00 96.81 82 SER A CA 1
ATOM 637 C C . SER A 1 82 ? 15.083 -1.823 5.235 1.00 96.81 82 SER A C 1
ATOM 639 O O . SER A 1 82 ? 14.944 -1.219 4.170 1.00 96.81 82 SER A O 1
ATOM 641 N N . ASP A 1 83 ? 16.277 -2.280 5.620 1.00 97.75 83 ASP A N 1
ATOM 642 C CA . ASP A 1 83 ? 17.505 -2.025 4.861 1.00 97.75 83 ASP A CA 1
ATOM 643 C C . ASP A 1 83 ? 17.435 -2.672 3.470 1.00 97.75 83 ASP A C 1
ATOM 645 O O . ASP A 1 83 ? 17.672 -2.012 2.452 1.00 97.75 83 ASP A O 1
ATOM 649 N N . ALA A 1 84 ? 17.012 -3.937 3.399 1.00 97.88 84 ALA A N 1
ATOM 650 C CA . ALA A 1 84 ? 16.809 -4.641 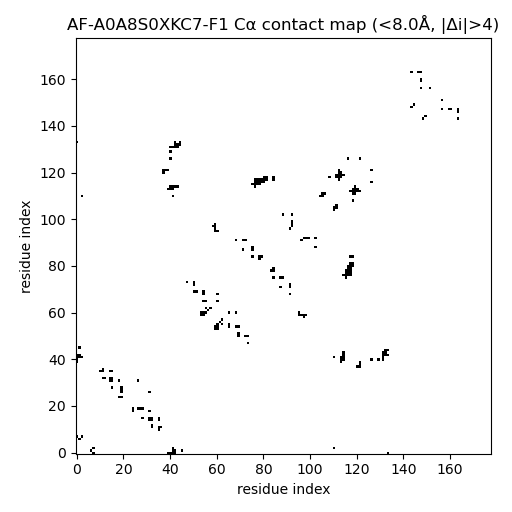2.140 1.00 97.88 84 ALA A CA 1
ATOM 651 C C . ALA A 1 84 ? 15.686 -4.013 1.300 1.00 97.88 84 ALA A C 1
ATOM 653 O O . ALA A 1 84 ? 15.778 -3.990 0.068 1.00 97.88 84 ALA A O 1
ATOM 654 N N . PHE A 1 85 ? 14.625 -3.500 1.929 1.00 98.06 85 PHE A N 1
ATOM 655 C CA . PHE A 1 85 ? 13.567 -2.769 1.233 1.00 98.06 85 PHE A CA 1
ATOM 656 C C . PHE A 1 85 ? 14.107 -1.490 0.579 1.00 98.06 85 PHE A C 1
ATOM 658 O O . PHE A 1 85 ? 13.931 -1.296 -0.629 1.00 98.06 85 PHE A O 1
ATOM 665 N N . LEU A 1 86 ? 14.813 -0.651 1.341 1.00 97.69 86 LEU A N 1
ATOM 666 C CA . LEU A 1 86 ? 15.384 0.609 0.864 1.00 97.69 86 LEU A CA 1
ATOM 667 C C . LEU A 1 86 ? 16.452 0.390 -0.214 1.00 97.69 86 LEU A C 1
ATOM 669 O O . LEU A 1 86 ? 16.486 1.127 -1.208 1.00 97.69 86 LEU A O 1
ATOM 673 N N . GLU A 1 87 ? 17.289 -0.639 -0.070 1.00 97.94 87 GLU A N 1
ATOM 674 C CA . GLU A 1 87 ? 18.274 -1.022 -1.082 1.00 97.94 87 GLU A CA 1
ATOM 675 C C . GLU A 1 87 ? 17.582 -1.433 -2.390 1.00 97.94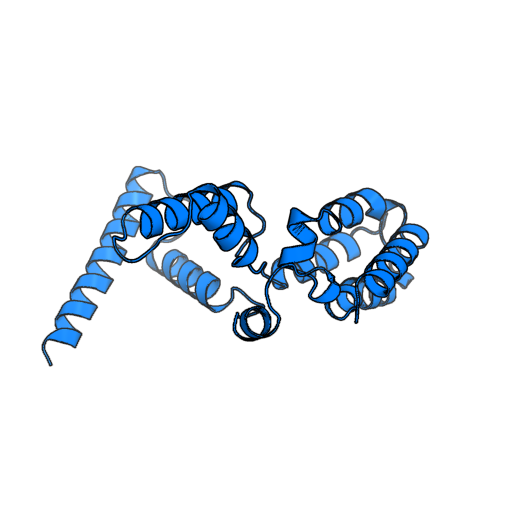 87 GLU A C 1
ATOM 677 O O . GLU A 1 87 ? 17.863 -0.868 -3.453 1.00 97.94 87 GLU A O 1
ATOM 682 N N . ARG A 1 88 ? 16.624 -2.369 -2.325 1.00 98.00 88 ARG A N 1
ATOM 683 C CA . ARG A 1 88 ? 15.864 -2.833 -3.499 1.00 98.00 88 ARG A CA 1
ATOM 684 C C . ARG A 1 88 ? 15.122 -1.683 -4.177 1.00 98.00 88 ARG A C 1
ATOM 686 O O . ARG A 1 88 ? 15.145 -1.583 -5.406 1.00 98.00 88 ARG A O 1
ATOM 693 N N . ALA A 1 89 ? 14.507 -0.794 -3.398 1.00 97.50 89 ALA A N 1
ATOM 694 C CA . ALA A 1 89 ? 13.823 0.391 -3.903 1.00 97.50 89 ALA A CA 1
ATOM 695 C C . ALA A 1 89 ? 14.791 1.337 -4.632 1.00 97.50 89 ALA A C 1
ATOM 697 O O . ALA A 1 89 ? 14.498 1.808 -5.735 1.00 97.50 89 ALA A O 1
ATOM 698 N N . SER A 1 90 ? 15.974 1.564 -4.060 1.00 97.62 90 SER A N 1
ATOM 699 C CA . SER A 1 90 ? 17.011 2.418 -4.647 1.00 97.62 90 SER A CA 1
ATOM 700 C C . SER A 1 90 ? 17.543 1.850 -5.963 1.00 97.62 90 SER A C 1
ATOM 702 O O . SER A 1 90 ? 17.684 2.584 -6.945 1.00 97.62 90 SER A O 1
ATOM 704 N N . LEU A 1 91 ? 17.776 0.534 -6.026 1.00 97.69 91 LEU A N 1
ATOM 705 C CA . LEU A 1 91 ? 18.175 -0.160 -7.254 1.00 97.69 91 LEU A CA 1
ATOM 706 C C . LEU A 1 91 ? 17.094 -0.072 -8.338 1.00 97.69 91 LEU A C 1
ATOM 708 O O . LEU A 1 91 ? 17.407 0.131 -9.511 1.00 97.69 91 LEU A O 1
ATOM 712 N N . LEU A 1 92 ? 15.821 -0.179 -7.951 1.00 97.31 92 LEU A N 1
ATOM 713 C CA . LEU A 1 92 ? 14.696 -0.050 -8.871 1.00 97.31 92 LEU A CA 1
ATOM 714 C C . LEU A 1 92 ? 14.605 1.371 -9.448 1.00 97.31 92 LEU A C 1
ATOM 716 O O . LEU A 1 92 ? 14.453 1.522 -10.658 1.00 97.31 92 LEU A O 1
ATOM 720 N N . ILE A 1 93 ? 14.774 2.411 -8.626 1.00 97.50 93 ILE A N 1
ATOM 721 C CA . ILE A 1 93 ? 14.807 3.808 -9.093 1.00 97.50 93 ILE A CA 1
ATOM 722 C C . ILE A 1 93 ? 16.012 4.058 -10.008 1.00 97.50 93 ILE A C 1
ATOM 724 O O . ILE A 1 93 ? 15.874 4.743 -11.019 1.00 97.50 93 ILE A O 1
ATOM 728 N N . ARG A 1 94 ? 17.185 3.502 -9.684 1.00 97.31 94 ARG A N 1
ATOM 729 C CA . ARG A 1 94 ? 18.391 3.622 -10.518 1.00 97.31 94 ARG A CA 1
ATOM 730 C C . ARG A 1 94 ? 18.166 3.043 -11.915 1.00 97.31 94 ARG A C 1
ATOM 732 O O . ARG A 1 94 ? 18.544 3.667 -12.903 1.00 97.31 94 ARG A O 1
ATOM 739 N N . ASP A 1 95 ? 17.558 1.862 -11.990 1.00 96.31 95 ASP A N 1
ATOM 740 C CA . ASP A 1 95 ? 17.386 1.133 -13.250 1.00 96.31 95 ASP A CA 1
ATOM 741 C C . ASP A 1 95 ? 16.165 1.618 -14.056 1.00 96.31 95 ASP A C 1
ATOM 743 O O . ASP A 1 95 ? 16.140 1.460 -15.280 1.00 96.31 95 ASP A O 1
ATOM 747 N N . PHE A 1 96 ? 15.190 2.251 -13.389 1.00 96.94 96 PHE A N 1
ATOM 748 C CA . PHE A 1 96 ? 13.970 2.818 -13.975 1.00 96.94 96 PHE A CA 1
ATOM 749 C C . PHE A 1 96 ? 13.720 4.254 -13.465 1.00 96.94 96 PHE A C 1
ATOM 751 O O . PHE A 1 96 ? 12.755 4.506 -12.737 1.00 96.94 96 PHE A O 1
ATOM 758 N N . PRO A 1 97 ? 14.556 5.237 -13.850 1.00 96.94 97 PRO A N 1
ATOM 759 C CA . PRO A 1 97 ? 14.533 6.587 -13.272 1.00 96.94 97 PRO A CA 1
ATOM 760 C C . PRO A 1 97 ? 13.211 7.334 -13.489 1.00 96.94 97 PRO A C 1
ATOM 762 O O . PRO A 1 97 ? 12.787 8.100 -12.621 1.00 96.94 97 PRO A O 1
ATOM 765 N N . SER A 1 98 ? 12.504 7.065 -14.591 1.00 97.19 98 SER A N 1
ATOM 766 C CA . SER A 1 98 ? 11.170 7.623 -14.866 1.00 97.19 98 SER A CA 1
ATOM 767 C C . SER A 1 98 ? 10.114 7.216 -13.828 1.00 97.19 98 SER A C 1
ATOM 769 O O . SER A 1 98 ? 9.083 7.874 -13.710 1.00 97.19 98 SER A O 1
ATOM 771 N N . LEU A 1 99 ? 10.359 6.152 -13.055 1.00 97.06 99 LEU A N 1
ATOM 772 C CA . LEU A 1 99 ? 9.473 5.675 -11.994 1.00 97.06 99 LEU A CA 1
ATOM 773 C C . LEU A 1 99 ? 9.812 6.241 -10.609 1.00 97.06 99 LEU A C 1
ATOM 775 O O . LEU A 1 99 ? 9.170 5.857 -9.633 1.00 97.06 99 LEU A O 1
ATOM 779 N N . LYS A 1 100 ? 10.759 7.183 -10.493 1.00 97.12 100 LYS A N 1
ATOM 780 C CA . LYS A 1 100 ? 11.149 7.779 -9.204 1.00 97.12 100 LYS A CA 1
ATOM 781 C C . LYS A 1 100 ? 9.954 8.298 -8.402 1.00 97.12 100 LYS A C 1
ATOM 783 O O . LYS A 1 100 ? 9.833 7.972 -7.228 1.00 97.12 100 LYS A O 1
ATOM 788 N N . SER A 1 101 ? 9.059 9.071 -9.020 1.00 97.38 101 SER A N 1
ATOM 789 C CA . SER A 1 101 ? 7.882 9.621 -8.327 1.00 97.38 101 SER A CA 1
ATOM 790 C C . SER A 1 101 ? 6.874 8.542 -7.928 1.00 97.38 101 SER A C 1
ATOM 792 O O . SER A 1 101 ? 6.264 8.638 -6.867 1.00 97.38 101 SER A O 1
ATOM 794 N N . TRP A 1 102 ? 6.722 7.503 -8.757 1.00 97.50 102 TRP A N 1
ATOM 795 C CA . TRP A 1 102 ? 5.880 6.348 -8.442 1.00 97.50 102 TRP A CA 1
ATOM 796 C C . TRP A 1 102 ? 6.427 5.599 -7.225 1.00 97.50 102 TRP A C 1
ATOM 798 O O . TRP A 1 102 ? 5.683 5.350 -6.280 1.00 97.50 102 TRP A O 1
ATOM 808 N N . MET A 1 103 ? 7.731 5.313 -7.204 1.00 97.25 103 MET A N 1
ATOM 809 C CA . MET A 1 103 ? 8.356 4.621 -6.080 1.00 97.25 103 MET A CA 1
ATOM 810 C C . MET A 1 103 ? 8.355 5.490 -4.818 1.00 97.25 103 MET A C 1
ATOM 812 O O . MET A 1 103 ? 8.009 5.010 -3.745 1.00 97.25 103 MET A O 1
ATOM 816 N N . ALA A 1 104 ? 8.633 6.791 -4.946 1.00 96.75 104 ALA A N 1
ATOM 817 C CA . ALA A 1 104 ? 8.598 7.732 -3.828 1.00 96.75 104 ALA A CA 1
ATOM 818 C C . ALA A 1 104 ? 7.225 7.805 -3.148 1.00 96.75 104 ALA A C 1
ATOM 820 O O . ALA A 1 104 ? 7.164 8.070 -1.954 1.00 96.75 104 ALA A O 1
ATOM 821 N N . TRP A 1 105 ? 6.126 7.576 -3.877 1.00 96.06 105 TRP A N 1
ATOM 822 C CA . TRP A 1 105 ? 4.792 7.499 -3.281 1.00 96.06 105 TRP A CA 1
ATOM 823 C C . TRP A 1 105 ? 4.610 6.226 -2.442 1.00 96.06 105 TRP A C 1
ATOM 825 O O . TRP A 1 105 ? 4.093 6.310 -1.330 1.00 96.06 105 TRP A O 1
ATOM 835 N N . TRP A 1 106 ? 5.083 5.072 -2.926 1.00 96.75 106 TRP A N 1
ATOM 836 C CA . TRP A 1 106 ? 5.031 3.805 -2.181 1.00 96.75 106 TRP A CA 1
ATOM 837 C C . TRP A 1 106 ? 5.979 3.765 -0.981 1.00 96.75 106 TRP A C 1
ATOM 839 O O . TRP A 1 106 ? 5.673 3.104 -0.000 1.00 96.75 106 TRP A O 1
ATOM 849 N N . MET A 1 107 ? 7.097 4.492 -1.038 1.00 96.38 107 MET A N 1
ATOM 850 C CA . MET A 1 107 ? 8.066 4.604 0.061 1.00 96.38 107 MET A CA 1
ATOM 851 C C . MET A 1 107 ? 7.654 5.594 1.156 1.00 96.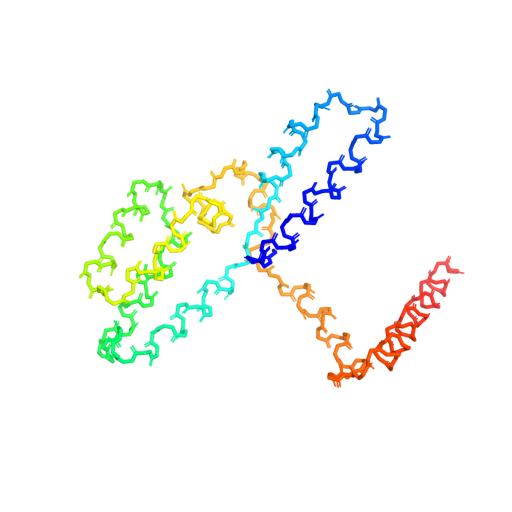38 107 MET A C 1
ATOM 853 O O . MET A 1 107 ? 8.378 5.749 2.136 1.00 96.38 107 MET A O 1
ATOM 857 N N . ARG A 1 108 ? 6.535 6.315 1.010 1.00 94.94 108 ARG A N 1
ATOM 858 C CA . ARG A 1 108 ? 6.051 7.184 2.092 1.00 94.94 108 ARG A CA 1
ATOM 859 C C . ARG A 1 108 ? 5.740 6.315 3.309 1.00 94.94 108 ARG A C 1
ATOM 861 O O . ARG A 1 108 ? 5.019 5.339 3.118 1.00 94.94 108 ARG A O 1
ATOM 868 N N . PRO A 1 109 ? 6.178 6.675 4.530 1.00 92.19 109 PRO A N 1
ATOM 869 C CA . PRO A 1 109 ? 5.932 5.860 5.719 1.00 92.19 109 PRO A CA 1
ATOM 870 C C . PRO A 1 109 ? 4.462 5.465 5.893 1.00 92.19 109 PRO A C 1
ATOM 872 O O . PRO A 1 109 ? 4.173 4.312 6.185 1.00 92.19 109 PRO A O 1
ATOM 875 N N . SER A 1 110 ? 3.534 6.385 5.600 1.00 88.31 110 SER A N 1
ATOM 876 C CA . SER A 1 110 ? 2.087 6.145 5.661 1.00 88.31 110 SER A CA 1
ATOM 877 C C . SER A 1 110 ? 1.590 5.051 4.710 1.00 88.31 110 SER A C 1
ATOM 879 O O . SER A 1 110 ? 0.626 4.368 5.024 1.00 88.31 110 SER A O 1
ATOM 881 N N . ASN A 1 111 ? 2.231 4.867 3.557 1.00 92.31 111 ASN A N 1
ATOM 882 C CA . ASN A 1 111 ? 1.853 3.849 2.575 1.00 92.31 111 ASN A CA 1
ATOM 883 C C . ASN A 1 111 ? 2.657 2.567 2.769 1.00 92.31 111 ASN A C 1
ATOM 885 O O . ASN A 1 111 ? 2.114 1.466 2.680 1.00 92.31 111 ASN A O 1
ATOM 889 N N . ALA A 1 112 ? 3.955 2.724 3.024 1.00 94.69 112 ALA A N 1
ATOM 890 C CA . ALA A 1 112 ? 4.898 1.632 3.125 1.00 94.69 112 ALA A CA 1
ATOM 891 C C . ALA A 1 112 ? 4.539 0.704 4.287 1.00 94.69 112 ALA A C 1
ATOM 893 O O . ALA A 1 112 ? 4.432 -0.504 4.083 1.00 94.69 112 ALA A O 1
ATOM 894 N N . SER A 1 113 ? 4.240 1.274 5.459 1.00 93.31 113 SER A N 1
ATOM 895 C CA . SER A 1 113 ? 3.936 0.511 6.673 1.00 93.31 113 SER A CA 1
ATOM 896 C C . SER A 1 113 ? 2.655 -0.314 6.595 1.00 93.31 113 SER A C 1
ATOM 898 O O . SER A 1 113 ? 2.508 -1.303 7.311 1.00 93.31 113 SER A O 1
ATOM 900 N N . ARG A 1 114 ? 1.735 0.061 5.701 1.00 91.31 114 ARG A N 1
ATOM 901 C CA . ARG A 1 114 ? 0.475 -0.656 5.474 1.00 91.31 114 ARG A CA 1
ATOM 902 C C . ARG A 1 114 ? 0.617 -1.770 4.440 1.00 91.31 114 ARG A C 1
ATOM 904 O O . ARG A 1 114 ? -0.261 -2.625 4.358 1.00 91.31 114 ARG A O 1
ATOM 911 N N . LEU A 1 115 ? 1.675 -1.758 3.625 1.00 94.38 115 LEU A N 1
ATOM 912 C CA . LEU A 1 115 ? 1.817 -2.638 2.461 1.00 94.38 115 LEU A CA 1
ATOM 913 C C . LEU A 1 115 ? 2.992 -3.615 2.569 1.00 94.38 115 LEU A C 1
ATOM 915 O O . LEU A 1 115 ? 2.823 -4.805 2.285 1.00 94.38 115 LEU A O 1
ATOM 919 N N . PHE A 1 116 ? 4.171 -3.108 2.923 1.00 95.38 116 PHE A N 1
ATOM 920 C CA . PHE A 1 116 ? 5.410 -3.872 2.968 1.00 95.38 116 PHE A CA 1
ATOM 921 C C . PHE A 1 116 ? 5.645 -4.357 4.391 1.00 95.38 116 PHE A C 1
ATOM 923 O O . PHE A 1 116 ? 5.745 -3.561 5.320 1.00 95.38 116 PHE A O 1
ATOM 930 N N . GLU A 1 117 ? 5.757 -5.672 4.558 1.00 94.75 117 GLU A N 1
ATOM 931 C CA . GLU A 1 117 ? 5.962 -6.280 5.875 1.00 94.75 117 GLU A CA 1
ATOM 932 C C . GLU A 1 117 ? 7.254 -5.797 6.543 1.00 94.75 117 GLU A C 1
ATOM 934 O O . GLU A 1 117 ? 7.270 -5.568 7.748 1.00 94.75 117 GLU A O 1
ATOM 939 N N . SER A 1 118 ? 8.301 -5.553 5.751 1.00 96.12 118 SER A N 1
ATOM 940 C CA . SER A 1 118 ? 9.570 -4.977 6.207 1.00 96.12 118 SER A CA 1
ATOM 941 C C . SER A 1 118 ? 9.435 -3.588 6.836 1.00 96.12 118 SER A C 1
ATOM 943 O O . SER A 1 118 ? 10.256 -3.216 7.667 1.00 96.12 118 SER A O 1
ATOM 945 N N . GLU A 1 119 ? 8.408 -2.833 6.442 1.00 96.38 119 GLU A N 1
ATOM 946 C CA . GLU A 1 119 ? 8.162 -1.450 6.867 1.00 96.38 119 GLU A CA 1
ATOM 947 C C . GLU A 1 119 ? 7.012 -1.351 7.880 1.00 96.38 119 GLU A C 1
ATOM 949 O O . GLU A 1 119 ? 6.618 -0.250 8.270 1.00 96.38 119 GLU A O 1
ATOM 954 N N . ARG A 1 120 ? 6.418 -2.484 8.280 1.00 93.69 120 ARG A N 1
ATOM 955 C CA . ARG A 1 120 ? 5.228 -2.500 9.136 1.00 93.69 120 ARG A CA 1
ATOM 956 C C . ARG A 1 120 ? 5.509 -1.838 10.488 1.00 93.69 120 ARG A C 1
ATOM 958 O O . ARG A 1 120 ? 6.536 -2.080 11.126 1.00 93.69 120 ARG A O 1
ATOM 965 N N . VAL A 1 121 ? 4.516 -1.099 10.962 1.00 92.31 121 VAL A N 1
ATOM 966 C CA . VAL A 1 121 ? 4.427 -0.622 12.354 1.00 92.31 121 VAL A CA 1
ATOM 967 C C . VAL A 1 121 ? 3.494 -1.494 13.201 1.00 92.31 121 VAL A C 1
ATOM 969 O O . VAL A 1 121 ? 3.576 -1.494 14.425 1.00 92.31 121 VAL A O 1
ATOM 972 N N . MET A 1 122 ? 2.628 -2.262 12.535 1.00 91.50 122 MET A N 1
ATOM 973 C CA . MET A 1 122 ? 1.750 -3.263 13.131 1.00 91.50 122 MET A CA 1
ATOM 974 C C . MET A 1 122 ? 2.559 -4.455 13.652 1.00 91.50 122 MET A C 1
ATOM 976 O O . MET A 1 122 ? 3.530 -4.877 13.018 1.00 91.50 122 MET A O 1
ATOM 980 N N . ASP A 1 123 ? 2.118 -5.033 14.768 1.00 91.50 123 ASP A N 1
ATOM 981 C CA . ASP A 1 123 ? 2.659 -6.299 15.261 1.00 91.50 123 ASP A CA 1
ATOM 982 C C . ASP A 1 123 ? 2.522 -7.424 14.215 1.00 91.50 123 ASP A C 1
ATOM 984 O O . ASP A 1 123 ? 1.546 -7.485 13.460 1.00 91.50 123 ASP A O 1
ATOM 988 N N . ILE A 1 124 ? 3.510 -8.321 14.156 1.00 91.25 124 ILE A N 1
ATOM 989 C CA . ILE A 1 124 ? 3.572 -9.371 13.133 1.00 91.25 124 ILE A CA 1
ATOM 990 C C . ILE A 1 124 ? 2.445 -10.405 13.262 1.00 91.25 124 ILE A C 1
ATOM 992 O O . ILE A 1 124 ? 1.955 -10.907 12.246 1.00 91.25 124 ILE A O 1
ATOM 996 N N . GLU A 1 125 ? 1.991 -10.713 14.476 1.00 92.00 125 GLU A N 1
ATOM 997 C CA . GLU A 1 125 ? 0.896 -11.662 14.693 1.00 92.00 125 GLU A CA 1
ATOM 998 C C . GLU A 1 125 ? -0.416 -11.085 14.151 1.00 92.00 125 GLU A C 1
ATOM 1000 O O . GLU A 1 125 ? -1.155 -11.755 13.428 1.00 92.00 125 GLU A O 1
ATOM 1005 N N . ILE A 1 126 ? -0.659 -9.793 14.394 1.00 89.06 126 ILE A N 1
ATOM 1006 C CA . ILE A 1 126 ? -1.819 -9.085 13.840 1.00 89.06 126 ILE A CA 1
ATOM 1007 C C . ILE A 1 126 ? -1.697 -8.992 12.315 1.00 89.06 126 ILE A C 1
ATOM 1009 O O . ILE A 1 126 ? -2.639 -9.336 11.599 1.00 89.06 126 ILE A O 1
ATOM 1013 N N . TRP A 1 127 ? -0.530 -8.603 11.801 1.00 90.62 127 TRP A N 1
ATOM 1014 C CA . TRP A 1 127 ? -0.278 -8.476 10.365 1.00 90.62 127 TRP A CA 1
ATOM 1015 C C . TRP A 1 127 ? -0.585 -9.763 9.605 1.00 90.62 127 TRP A C 1
ATOM 1017 O O . TRP A 1 127 ? -1.265 -9.735 8.578 1.00 90.62 127 TRP A O 1
ATOM 1027 N N . THR A 1 128 ? -0.102 -10.895 10.117 1.00 89.44 128 THR A N 1
ATOM 1028 C CA . THR A 1 128 ? -0.310 -12.214 9.508 1.00 89.44 128 THR A CA 1
ATOM 1029 C C . THR A 1 128 ? -1.750 -12.706 9.639 1.00 89.44 128 THR A C 1
ATOM 1031 O O . THR A 1 128 ? -2.208 -13.439 8.762 1.00 89.44 128 THR A O 1
ATOM 1034 N N . SER A 1 129 ? -2.483 -12.265 10.667 1.00 88.81 129 SER A N 1
ATOM 1035 C CA . SER A 1 129 ? -3.909 -12.574 10.834 1.00 88.81 129 SER A CA 1
ATOM 1036 C C . SER A 1 129 ? -4.816 -11.844 9.832 1.00 88.81 129 SER A C 1
ATOM 1038 O O . SER A 1 129 ? -5.856 -12.375 9.436 1.00 88.81 129 SER A O 1
ATOM 1040 N N . LEU A 1 130 ? -4.430 -10.640 9.394 1.00 85.19 130 LEU A N 1
ATOM 1041 C CA . LEU A 1 130 ? -5.206 -9.850 8.440 1.00 85.19 130 LEU A CA 1
ATOM 1042 C C . LEU A 1 130 ? -5.001 -10.366 7.010 1.00 85.19 130 LEU A C 1
ATOM 1044 O O . LEU A 1 130 ? -3.874 -10.679 6.630 1.00 85.19 130 LEU A O 1
ATOM 1048 N N . PRO A 1 131 ? -6.034 -10.404 6.155 1.00 83.31 131 PRO A N 1
ATOM 1049 C CA . PRO A 1 131 ? -5.852 -10.769 4.757 1.00 83.31 131 PRO A CA 1
ATOM 1050 C C . PRO A 1 131 ? -5.033 -9.703 4.013 1.00 83.31 131 PRO A C 1
ATOM 1052 O O . PRO A 1 131 ? -5.222 -8.502 4.191 1.00 83.31 131 PRO A O 1
ATOM 1055 N N . SER A 1 132 ? -4.147 -10.136 3.113 1.00 80.38 132 SER A N 1
ATOM 1056 C CA . SER A 1 132 ? -3.374 -9.241 2.234 1.00 80.38 132 SER A CA 1
ATOM 1057 C C . SER A 1 132 ? -4.156 -8.768 0.999 1.00 80.38 132 SER A C 1
ATOM 1059 O O . SER A 1 132 ? -3.626 -8.013 0.180 1.00 80.38 132 SER A O 1
ATOM 1061 N N . THR A 1 133 ? -5.412 -9.208 0.856 1.00 76.81 133 THR A N 1
ATOM 1062 C CA . THR A 1 133 ? -6.308 -8.871 -0.259 1.00 76.81 133 THR A CA 1
ATOM 1063 C C . THR A 1 133 ? -7.677 -8.447 0.260 1.00 76.81 133 THR A C 1
ATOM 1065 O O . THR A 1 133 ? -8.163 -8.989 1.251 1.00 76.81 133 THR A O 1
ATOM 1068 N N . THR A 1 134 ? -8.321 -7.523 -0.447 1.00 67.38 134 THR A N 1
ATOM 1069 C CA . THR A 1 134 ? -9.699 -7.063 -0.204 1.00 67.38 134 THR A CA 1
ATOM 1070 C C . THR A 1 134 ? -10.727 -7.848 -1.018 1.00 67.38 134 THR A C 1
ATOM 1072 O O . THR A 1 134 ? -11.880 -7.445 -1.094 1.00 67.38 134 THR A O 1
ATOM 1075 N N . ASN A 1 135 ? -10.360 -9.001 -1.594 1.00 65.62 135 ASN A N 1
ATOM 1076 C CA . ASN A 1 135 ? -11.226 -9.781 -2.489 1.00 65.62 135 ASN A CA 1
ATOM 1077 C C . ASN A 1 135 ? -12.615 -10.082 -1.900 1.00 65.62 135 ASN A C 1
ATOM 1079 O O . ASN A 1 135 ? -13.593 -10.114 -2.640 1.00 65.62 135 ASN A O 1
ATOM 1083 N N . ALA A 1 136 ? -12.725 -10.296 -0.586 1.00 60.16 136 ALA A N 1
ATOM 1084 C CA . ALA A 1 136 ? -14.015 -10.516 0.067 1.00 60.16 136 ALA A CA 1
ATOM 1085 C C . ALA A 1 136 ? -14.899 -9.251 0.067 1.00 60.16 136 ALA A C 1
ATOM 1087 O O . ALA A 1 136 ? -16.089 -9.332 -0.246 1.00 60.16 136 ALA A O 1
ATOM 1088 N N . GLU A 1 137 ? -14.314 -8.088 0.358 1.00 62.28 137 GLU A N 1
ATOM 1089 C CA . GLU A 1 137 ? -14.986 -6.781 0.327 1.00 62.28 137 GLU A CA 1
ATOM 1090 C C . GLU A 1 137 ? -15.339 -6.386 -1.116 1.00 62.28 137 GLU A C 1
ATOM 1092 O O . GLU A 1 137 ? -16.485 -6.053 -1.417 1.00 62.28 137 GLU A O 1
ATOM 1097 N N . GLU A 1 138 ? -14.396 -6.533 -2.049 1.00 62.84 138 GLU A N 1
ATOM 1098 C CA . GLU A 1 138 ? -14.600 -6.259 -3.476 1.00 62.84 138 GLU A CA 1
ATOM 1099 C C . GLU A 1 138 ? -15.652 -7.183 -4.104 1.00 62.84 138 GLU A C 1
ATOM 1101 O O . GLU A 1 138 ? -16.462 -6.741 -4.922 1.00 62.84 138 GLU A O 1
ATOM 1106 N N . ALA A 1 139 ? -15.715 -8.453 -3.691 1.00 63.84 139 ALA A N 1
ATOM 1107 C CA . ALA A 1 139 ? -16.774 -9.365 -4.112 1.00 63.84 139 ALA A CA 1
ATOM 1108 C C . ALA A 1 139 ? -18.151 -8.940 -3.575 1.00 63.84 139 ALA A C 1
ATOM 1110 O O . ALA A 1 139 ? -19.158 -9.115 -4.268 1.00 63.84 139 ALA A O 1
ATOM 1111 N N . MET A 1 140 ? -18.229 -8.358 -2.372 1.00 66.88 140 MET A N 1
ATOM 1112 C CA . MET A 1 140 ? -19.475 -7.761 -1.878 1.00 66.88 140 MET A CA 1
ATOM 1113 C C . MET A 1 140 ? -19.857 -6.508 -2.668 1.00 66.88 140 MET A C 1
ATOM 1115 O O . MET A 1 140 ? -21.016 -6.379 -3.065 1.00 66.88 140 MET A O 1
ATOM 1119 N N . HIS A 1 141 ? -18.897 -5.638 -2.992 1.00 69.75 141 HIS A N 1
ATOM 1120 C CA . HIS A 1 141 ? -19.138 -4.501 -3.886 1.00 69.75 141 HIS A CA 1
ATOM 1121 C C . HIS A 1 141 ? -19.632 -4.959 -5.262 1.00 69.75 141 HIS A C 1
ATOM 1123 O O . HIS A 1 141 ? -20.567 -4.379 -5.811 1.00 69.75 141 HIS A O 1
ATOM 1129 N N . TRP A 1 142 ? -19.087 -6.050 -5.804 1.00 67.25 142 TRP A N 1
ATOM 1130 C CA . TRP A 1 142 ? -19.588 -6.645 -7.040 1.00 67.25 142 TRP A CA 1
ATOM 1131 C C . TRP A 1 142 ? -21.045 -7.105 -6.925 1.00 67.25 142 TRP A C 1
ATOM 1133 O O . TRP A 1 142 ? -21.834 -6.833 -7.827 1.00 67.25 142 TRP A O 1
ATOM 1143 N N . LYS A 1 143 ? -21.441 -7.735 -5.811 1.00 73.88 143 LYS A N 1
ATOM 1144 C CA . LYS A 1 143 ? -22.850 -8.099 -5.574 1.00 73.88 143 LYS A CA 1
ATOM 1145 C C . LYS A 1 143 ? -23.755 -6.870 -5.545 1.00 73.88 143 LYS A C 1
ATOM 1147 O O . LYS A 1 143 ? -24.834 -6.922 -6.127 1.00 73.88 143 LYS A O 1
ATOM 1152 N N . LEU A 1 144 ? -23.306 -5.771 -4.936 1.00 77.81 144 LEU A N 1
ATOM 1153 C CA . LEU A 1 144 ? -24.027 -4.498 -4.965 1.00 77.81 144 LEU A CA 1
ATOM 1154 C C . LEU A 1 144 ? -24.144 -3.956 -6.391 1.00 77.81 144 LEU A C 1
ATOM 1156 O O . LEU A 1 144 ? -25.233 -3.574 -6.797 1.00 77.81 144 LEU A O 1
ATOM 1160 N N . TYR A 1 145 ? -23.079 -3.997 -7.193 1.00 78.19 145 TYR A N 1
ATOM 1161 C CA . TYR A 1 145 ? -23.157 -3.593 -8.599 1.00 78.19 145 TYR A CA 1
ATOM 1162 C C . TYR A 1 145 ? -24.074 -4.492 -9.431 1.00 78.19 145 TYR A C 1
ATOM 1164 O O . TYR A 1 145 ? -24.774 -3.992 -10.307 1.00 78.19 145 TYR A O 1
ATOM 1172 N N . CYS A 1 146 ? -24.093 -5.801 -9.179 1.00 76.69 146 CYS A N 1
ATOM 1173 C CA . CYS A 1 146 ? -25.018 -6.715 -9.844 1.00 76.69 146 CYS A CA 1
ATOM 1174 C C . CYS A 1 146 ? -26.473 -6.471 -9.435 1.00 76.69 146 CYS A C 1
ATOM 1176 O O . CYS A 1 146 ? -27.353 -6.562 -10.283 1.00 76.69 146 CYS A O 1
ATOM 1178 N N . ALA A 1 147 ? -26.725 -6.179 -8.158 1.00 76.00 147 ALA A N 1
ATOM 1179 C CA . ALA A 1 147 ? -28.069 -5.963 -7.633 1.00 76.00 147 ALA A CA 1
ATOM 1180 C C . ALA A 1 147 ? -28.623 -4.577 -7.991 1.00 76.00 147 ALA A C 1
ATOM 1182 O O . ALA A 1 147 ? -29.783 -4.453 -8.374 1.00 76.00 147 ALA A O 1
ATOM 1183 N N . CYS A 1 148 ? -27.794 -3.539 -7.879 1.00 83.12 148 CYS A N 1
ATOM 1184 C CA . CYS A 1 148 ? -28.203 -2.154 -8.071 1.00 83.12 148 CYS A CA 1
ATOM 1185 C C . CYS A 1 148 ? -27.949 -1.646 -9.491 1.00 83.12 148 CYS A C 1
ATOM 1187 O O . CYS A 1 148 ? -28.651 -0.744 -9.921 1.00 83.12 148 CYS A O 1
ATOM 1189 N N . GLY A 1 149 ? -26.957 -2.155 -10.224 1.00 81.94 149 GLY A N 1
ATOM 1190 C CA . GLY A 1 149 ? -26.427 -1.509 -11.432 1.00 81.94 149 GLY A CA 1
ATOM 1191 C C . GLY A 1 149 ? -25.335 -0.472 -11.122 1.00 81.94 149 GLY A C 1
ATOM 1192 O O . GLY A 1 149 ? -24.787 -0.437 -10.020 1.00 81.94 149 GLY A O 1
ATOM 1193 N N . ARG A 1 150 ? -24.977 0.370 -12.103 1.00 82.19 150 ARG A N 1
ATOM 1194 C CA . ARG A 1 150 ? -23.922 1.402 -11.989 1.00 82.19 150 ARG A CA 1
ATOM 1195 C C . ARG A 1 150 ? -24.383 2.736 -12.579 1.00 82.19 150 ARG A C 1
ATOM 1197 O O . ARG A 1 150 ? -25.230 2.737 -13.463 1.00 82.19 150 ARG A O 1
ATOM 1204 N N . ASN A 1 151 ? -23.730 3.829 -12.169 1.00 83.12 151 ASN A N 1
ATOM 1205 C CA . ASN A 1 151 ? -23.901 5.187 -12.715 1.00 83.12 151 ASN A CA 1
ATOM 1206 C C . ASN A 1 151 ? -25.312 5.776 -12.549 1.00 83.12 151 ASN A C 1
ATOM 1208 O O . ASN A 1 151 ? -25.846 6.391 -13.469 1.00 83.12 151 ASN A O 1
ATOM 1212 N N . HIS A 1 152 ? -25.904 5.599 -11.369 1.00 83.06 152 HIS A N 1
ATOM 1213 C CA . HIS A 1 152 ? -27.223 6.152 -11.063 1.00 83.06 152 HIS A CA 1
ATOM 1214 C C . HIS A 1 152 ? -27.178 7.652 -10.757 1.00 83.06 152 HIS A C 1
ATOM 1216 O O . HIS A 1 152 ? -26.244 8.109 -10.089 1.00 83.06 152 HIS A O 1
ATOM 1222 N N . PRO A 1 153 ? -28.216 8.414 -11.142 1.00 89.94 153 PRO A N 1
ATOM 1223 C CA . PRO A 1 153 ? -28.557 9.667 -10.477 1.00 89.94 153 PRO A CA 1
ATOM 1224 C C . PRO A 1 153 ? -28.715 9.452 -8.964 1.00 89.94 153 PRO A C 1
ATOM 1226 O O . PRO A 1 153 ? -29.166 8.395 -8.527 1.00 89.94 153 PRO A O 1
ATOM 1229 N N . PHE A 1 154 ? -28.373 10.456 -8.151 1.00 86.62 154 PHE A N 1
ATOM 1230 C CA . PHE A 1 154 ? -28.275 10.313 -6.688 1.00 86.62 154 PHE A CA 1
ATOM 1231 C C . PHE A 1 154 ? -29.506 9.658 -6.034 1.00 86.62 154 PHE A C 1
ATOM 1233 O O . PHE A 1 154 ? -29.362 8.692 -5.289 1.00 86.62 154 PHE A O 1
ATOM 1240 N N . PHE A 1 155 ? -30.715 10.137 -6.347 1.00 92.56 155 PHE A N 1
ATOM 1241 C CA . PHE A 1 155 ? -31.951 9.594 -5.771 1.00 92.56 155 PHE A CA 1
ATOM 1242 C C . PHE A 1 155 ? -32.238 8.154 -6.214 1.00 92.56 155 PHE A C 1
ATOM 1244 O O . PHE A 1 155 ? -32.614 7.328 -5.388 1.00 92.56 155 PHE A O 1
ATOM 1251 N N . GLU A 1 156 ? -31.997 7.828 -7.483 1.00 88.94 156 GLU A N 1
ATOM 1252 C CA . GLU A 1 156 ? -32.165 6.466 -8.005 1.00 88.94 156 GLU A CA 1
ATOM 1253 C C . GLU A 1 156 ? -31.163 5.498 -7.363 1.00 88.94 156 GLU A C 1
ATOM 1255 O O . GLU A 1 156 ? -31.510 4.369 -7.010 1.00 88.94 156 GLU A O 1
ATOM 1260 N N . GLY A 1 157 ? -29.934 5.967 -7.126 1.00 86.81 157 GLY A N 1
ATOM 1261 C CA . GLY A 1 157 ? -28.910 5.219 -6.403 1.00 86.81 157 GLY A CA 1
ATOM 1262 C C . GLY A 1 157 ? -29.308 4.943 -4.952 1.00 86.81 157 GLY A C 1
ATOM 1263 O O . GLY A 1 157 ? -29.183 3.807 -4.492 1.00 86.81 157 GLY A O 1
ATOM 1264 N N . LEU A 1 158 ? -29.836 5.947 -4.243 1.00 88.31 158 LEU A N 1
ATOM 1265 C CA . LEU A 1 158 ? -30.331 5.782 -2.873 1.00 88.31 158 LEU A CA 1
ATOM 1266 C C . LEU A 1 158 ? -31.496 4.790 -2.796 1.00 88.31 158 LEU A C 1
ATOM 1268 O O . LEU A 1 158 ? -31.502 3.925 -1.921 1.00 88.31 158 LEU A O 1
ATOM 1272 N N . GLU A 1 159 ? -32.459 4.869 -3.717 1.00 90.94 159 GLU A N 1
ATOM 1273 C CA . GLU A 1 159 ? -33.563 3.906 -3.769 1.00 90.94 159 GLU A CA 1
ATOM 1274 C C . GLU A 1 159 ? -33.079 2.478 -4.043 1.00 90.94 159 GLU A C 1
ATOM 1276 O O . GLU A 1 159 ? -33.572 1.529 -3.427 1.00 90.94 159 GLU A O 1
ATOM 1281 N N . ALA A 1 160 ? -32.120 2.306 -4.956 1.00 87.12 160 ALA A N 1
ATOM 1282 C CA . ALA A 1 160 ? -31.543 1.000 -5.259 1.00 87.12 160 ALA A CA 1
ATOM 1283 C C . ALA A 1 160 ? -30.838 0.400 -4.032 1.00 87.12 160 ALA A C 1
ATOM 1285 O O . ALA A 1 160 ? -31.071 -0.762 -3.695 1.00 87.12 160 ALA A O 1
ATOM 1286 N N . LEU A 1 161 ? -30.048 1.205 -3.313 1.00 88.56 161 LEU A N 1
ATOM 1287 C CA . LEU A 1 161 ? -29.395 0.783 -2.073 1.00 88.56 161 LEU A CA 1
ATOM 1288 C C . LEU A 1 161 ? -30.414 0.423 -0.985 1.00 88.56 161 LEU A C 1
ATOM 1290 O O . LEU A 1 161 ? -30.282 -0.621 -0.350 1.00 88.56 161 LEU A O 1
ATOM 1294 N N . PHE A 1 162 ? -31.471 1.222 -0.817 1.00 89.94 162 PHE A N 1
ATOM 1295 C CA . PHE A 1 162 ? -32.534 0.934 0.150 1.00 89.94 162 PHE A CA 1
ATOM 1296 C C . PHE A 1 162 ? -33.223 -0.413 -0.120 1.00 89.94 162 PHE A C 1
ATOM 1298 O O . PHE A 1 162 ? -33.469 -1.184 0.810 1.00 89.94 162 PHE A O 1
ATOM 1305 N N . LYS A 1 163 ? -33.490 -0.735 -1.393 1.00 89.12 163 LYS A N 1
ATOM 1306 C CA . LYS A 1 163 ? -34.063 -2.033 -1.794 1.00 89.12 163 LYS A CA 1
ATOM 1307 C C . LYS A 1 163 ? -33.143 -3.200 -1.438 1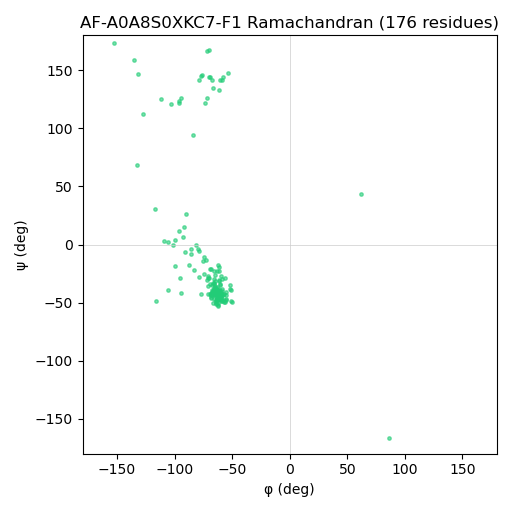.00 89.12 163 LYS A C 1
ATOM 1309 O O . LYS A 1 163 ? -33.626 -4.226 -0.962 1.00 89.12 163 LYS A O 1
ATOM 1314 N N . VAL A 1 164 ? -31.832 -3.042 -1.621 1.00 87.88 164 VAL A N 1
ATOM 1315 C CA . VAL A 1 164 ? -30.858 -4.068 -1.224 1.00 87.88 164 VAL A CA 1
ATOM 1316 C C . VAL A 1 164 ? -30.835 -4.263 0.290 1.00 87.88 164 VAL A C 1
ATOM 1318 O O . VAL A 1 164 ? -30.855 -5.405 0.750 1.00 87.88 164 VAL A O 1
ATOM 1321 N N . THR A 1 165 ? -30.855 -3.180 1.070 1.00 88.56 165 THR A N 1
ATOM 1322 C CA . THR A 1 165 ? -30.919 -3.264 2.536 1.00 88.56 165 THR A CA 1
ATOM 1323 C C . THR A 1 165 ? -32.162 -4.021 2.992 1.00 88.56 165 THR A C 1
ATOM 1325 O O . THR A 1 165 ? -32.045 -4.958 3.780 1.00 88.56 165 THR A O 1
ATOM 1328 N N . LYS A 1 166 ? -33.337 -3.687 2.440 1.00 91.19 166 LYS A N 1
ATOM 1329 C CA . LYS A 1 166 ? -34.589 -4.404 2.722 1.00 91.19 166 LYS A CA 1
ATOM 1330 C C . LYS A 1 166 ? -34.485 -5.901 2.438 1.00 91.19 166 LYS A C 1
ATOM 1332 O O . LYS A 1 166 ? -34.820 -6.702 3.302 1.00 91.19 166 LYS A O 1
ATOM 1337 N N . TYR A 1 167 ? -33.957 -6.274 1.273 1.00 87.69 167 TYR A N 1
ATOM 1338 C CA . TYR A 1 167 ? -33.783 -7.678 0.898 1.00 87.69 167 TYR A CA 1
ATOM 1339 C C . TYR A 1 167 ? -32.914 -8.458 1.899 1.00 87.69 167 TYR A C 1
ATOM 1341 O O . TYR A 1 167 ? -33.241 -9.587 2.272 1.00 87.69 167 TYR A O 1
ATOM 1349 N N . PHE A 1 168 ? -31.799 -7.875 2.350 1.00 86.12 168 PHE A N 1
ATOM 1350 C CA . PHE A 1 168 ? -30.938 -8.532 3.336 1.00 86.12 168 PHE A CA 1
ATOM 1351 C C . PHE A 1 168 ? -31.566 -8.589 4.727 1.00 86.12 168 PHE A C 1
ATOM 1353 O O . PHE A 1 168 ? -31.399 -9.597 5.414 1.00 86.12 168 PHE A O 1
ATOM 1360 N N . GLN A 1 169 ? -32.307 -7.553 5.116 1.00 87.88 169 GLN A N 1
ATOM 1361 C CA . GLN A 1 169 ? -33.014 -7.509 6.390 1.00 87.88 169 GLN A CA 1
ATOM 1362 C C . GLN A 1 169 ? -34.089 -8.605 6.468 1.00 87.88 169 GLN A C 1
ATOM 1364 O O . GLN A 1 169 ? -34.092 -9.388 7.414 1.00 87.88 169 GLN A O 1
ATOM 1369 N N . GLU A 1 170 ? -34.902 -8.757 5.420 1.00 90.12 170 GLU A N 1
ATOM 1370 C CA . GLU A 1 170 ? -35.917 -9.817 5.318 1.00 90.12 170 GLU A CA 1
ATOM 1371 C C . GLU A 1 170 ? -35.289 -11.222 5.368 1.00 90.12 170 GLU A C 1
ATOM 1373 O O . GLU A 1 170 ? -35.782 -12.114 6.060 1.00 90.12 170 GLU A O 1
ATOM 1378 N N . ARG A 1 171 ? -34.151 -11.429 4.687 1.00 87.62 171 ARG A N 1
ATOM 1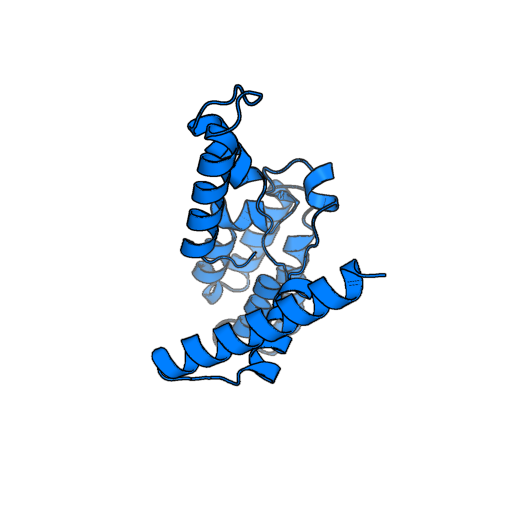379 C CA . ARG A 1 171 ? -33.398 -12.697 4.752 1.00 87.62 171 ARG A CA 1
ATOM 1380 C C . ARG A 1 171 ? -32.867 -13.006 6.149 1.00 87.62 171 ARG A C 1
ATOM 1382 O O . ARG A 1 171 ? -32.856 -14.170 6.540 1.00 87.62 171 ARG A O 1
ATOM 1389 N N . HIS A 1 172 ? -32.375 -11.997 6.861 1.00 85.19 172 HIS A N 1
ATOM 1390 C CA . HIS A 1 172 ? -31.851 -12.164 8.213 1.00 85.19 172 HIS A CA 1
ATOM 1391 C C . HIS A 1 172 ? -32.969 -12.518 9.199 1.00 85.19 172 HIS A C 1
ATOM 1393 O O . HIS A 1 172 ? -32.809 -13.439 9.998 1.00 85.19 172 HIS A O 1
ATOM 1399 N N . GLU A 1 173 ? -34.112 -11.837 9.108 1.00 89.94 173 GLU A N 1
ATOM 1400 C CA . GLU A 1 173 ? -35.294 -12.114 9.930 1.00 89.94 173 GLU A CA 1
ATOM 1401 C C . GLU A 1 173 ? -35.819 -13.537 9.692 1.00 89.94 173 GLU A C 1
ATOM 1403 O O . GLU A 1 173 ? -36.070 -14.263 10.653 1.00 89.94 173 GLU A O 1
ATOM 1408 N N . ALA A 1 174 ? -35.890 -13.978 8.431 1.00 85.44 174 ALA A N 1
ATOM 1409 C CA . ALA A 1 174 ? -36.292 -15.342 8.090 1.00 85.44 174 ALA A CA 1
ATOM 1410 C C . ALA A 1 174 ? -35.331 -16.407 8.650 1.00 85.44 174 ALA A C 1
ATOM 1412 O O . ALA A 1 174 ? -35.785 -17.419 9.169 1.00 85.44 174 ALA A O 1
ATOM 1413 N N . ALA A 1 175 ? -34.016 -16.168 8.587 1.00 80.31 175 ALA A N 1
ATOM 1414 C CA . ALA A 1 175 ? -33.007 -17.092 9.111 1.00 80.31 175 ALA A CA 1
ATOM 1415 C C . ALA A 1 175 ? -32.912 -17.100 10.649 1.00 80.31 175 ALA A C 1
ATOM 1417 O O . ALA A 1 175 ? -32.479 -18.087 11.227 1.00 80.31 175 ALA A O 1
ATOM 1418 N N . SER A 1 176 ? -33.297 -16.005 11.310 1.00 77.44 176 SER A N 1
ATOM 1419 C CA . SER A 1 176 ? -33.312 -15.887 12.779 1.00 77.44 176 SER A CA 1
ATOM 1420 C C . SER A 1 176 ? -34.601 -16.414 13.420 1.00 77.44 176 SER A C 1
ATOM 1422 O O . SER A 1 176 ? -34.738 -16.374 14.640 1.00 77.44 176 SER A O 1
ATOM 1424 N N . SER A 1 177 ? -35.566 -16.837 12.599 1.00 67.00 177 SER A N 1
ATOM 1425 C CA . SER A 1 177 ? -36.867 -17.360 13.031 1.00 67.00 177 SER A CA 1
ATOM 1426 C C . SER A 1 177 ? -36.937 -18.899 13.018 1.00 67.00 177 SER A C 1
ATOM 1428 O O . SER A 1 177 ? -38.004 -19.451 13.293 1.00 67.00 177 SER A O 1
ATOM 1430 N N . GLU A 1 178 ? -35.825 -19.573 12.699 1.00 49.88 178 GLU A N 1
ATOM 1431 C CA . GLU A 1 178 ? -35.592 -21.024 12.849 1.00 49.88 178 GLU A CA 1
ATOM 1432 C C . GLU A 1 178 ? -34.762 -21.315 14.108 1.00 49.88 178 GLU A C 1
ATOM 1434 O O . GLU A 1 178 ? -35.048 -22.344 14.764 1.00 49.88 178 GLU A O 1
#

Mean predicted aligned error: 8.23 Å

pLDDT: mean 89.73, std 8.87, range [49.88, 98.31]

Solvent-accessible surface area (backbone atoms only — not comparable to full-atom values): 9905 Å² total; per-residue (Å²): 73,76,94,46,67,66,60,51,50,52,50,32,53,52,49,32,56,58,49,73,73,36,93,88,53,84,70,51,70,68,55,37,40,54,50,39,63,45,70,49,53,34,30,48,59,62,53,54,51,49,52,55,56,52,44,67,36,57,92,45,24,48,80,93,44,31,65,65,48,48,55,57,58,59,45,46,57,70,24,88,33,51,67,56,32,54,50,52,51,50,52,48,32,69,78,27,58,74,39,41,69,62,50,55,55,50,65,32,66,86,48,22,29,25,58,23,68,36,50,40,76,41,57,66,71,57,55,70,71,47,74,58,56,48,62,71,61,53,51,49,52,48,50,48,39,71,74,57,49,80,91,59,59,70,68,61,41,52,52,39,51,51,52,52,51,50,55,52,50,56,52,50,55,59,65,73,73,114

Sequence (178 aa):
MDFSEAEHGAFIEAFVEFFSGRLDDTRTVEELHLAAEHLTRGCQEHYRASVTRVSRIGGAVPPEKVDAFKDRALGLLNAPDSDAFLERASLLIRDFPSLKSWMAWWMRPSNASRLFESERVMDIEIWTSLPSTTNAEEAMHWKLYCACGRNHPFFEGLEALFKVTKYFQERHEAASSE

Foldseek 3Di:
DAPDPVVLVVQLVVQLVVQVPDPPRPDDSVRSSVVSLLLAAHACVVQLVLLVVQLPVCVQHPPVCSVVLSCLSSCLLVQPADVSNVVSLVVSCVVRVVCVVVSVVCPDLSNVLNRRPRSHPHDPVSVVVDDNHCCVVVVVVVVLCVQQNDDDDPVSSVVSVVVVVVVVVVVVVVVVVD

Secondary structure (DSSP, 8-state):
--S-HHHHHHHHHHHHHHHHT-TT----HHHHHHHHHHT----HHHHHHHHHHHHT-TTTS-GGGHHHHHHHHHGGGG-SSHHHHHHHHHHHHHH-GGGHHHHHHHTSHHHHHHH-GGG--S-HHHHHHS-S--HHHHHHHHHHHHHH-SS--HHHHHHHHHHHHHHHHHHHHHHTT-

Organism: Cyclocybe aegerita (NCBI:txid1973307)

Radius of gyration: 20.76 Å; Cα contacts (8 Å, |Δi|>4): 143; chains: 1; bounding box: 55×31×53 Å